Protein AF-A0A3R7M1L5-F1 (afdb_monomer_lite)

Sequence (301 aa):
MSTSWKVIDFCRYFGVEAAVDPAAVAPAAAHHFFHHLTRTHGIAAEAAAARLRTQNAVEAILREEGLDDDGALALDVLRGEPAAADTAALRVSVARLLHDRRRLACAVTPAGKEAGRLLQAPAEPRVPAATGPAALWNSLVAIEAALFSAAVELSRRSDEVDAREAAAVARVTAVELAEAELRQRASARQQEALATEAELAARRTALQVEAATLEERRAQLARAEAALDARAAETRRAEEAVAAARATLAAGQAALEEDRRQCAAVAHGLVDRERRLKAAEALLAQAKDDLTTYEHRLTLA

Secondary structure (DSSP, 8-state):
-PPPHHHHHHHHHTT----S-TTS--GGGHHHHHHHHHHHTT--HHHHHHHHHHHHHHHHHHHHTT-TT-HHHHHHHHTS--TT--HHHHHHHHHHHHHHHHHHHTTS----SSTTTTT-PPPP-------SHHHHHHHHHHHHHHHHHHHHHHHHHHHHHHHHHHHHHHHHHHHHHHHHHHHHHHHHHHHHHHHHHHHHHHHHHHHHHHHHHHHHHHHHHHHHHHHHHHHHHHHHHHHHHHHHHHHHHHHHHHHHHHHHHHHHHHHHHHHHHHHHHHHHHHHHHHHHHHHHHHHHHHHT-

Foldseek 3Di:
DDQQLLLVLLCVVLVHDDDPDSPPDDVVCVVVVLVCVCVVSVPDPVLSVLQVVVLVLLCVLCVVVVNNPPSVLSSVLSVPDHSNDDSVNSNVSSVVSVVVVVVVVVPPDPPDDPVVPPPPDPPPLPQPPDPDPVSNVVSVVVVVVVVVVVVVVVVVVVVVVVVVVVVVVVVVVVVVVVVVVVVVVVVVVVVVVVVVVVVVVVVVVVVVVVVVVVVVVVVVVVVVVVVVVVVVVVVVVVVVVVVVVVVVVVVVVVVVVVVVVVVVVVVVVVVVVVVVVVVVVVVVVVVVVVVVVVVVVVVVD

Structure (mmCIF, N/CA/C/O backbone):
data_AF-A0A3R7M1L5-F1
#
_entry.id   AF-A0A3R7M1L5-F1
#
loop_
_atom_site.group_PDB
_atom_site.id
_atom_site.type_symbol
_atom_site.label_atom_id
_atom_site.label_alt_id
_atom_site.label_comp_id
_atom_site.label_asym_id
_atom_site.label_entity_id
_atom_site.label_seq_id
_atom_site.pdbx_PDB_ins_code
_atom_site.Cartn_x
_atom_site.Cartn_y
_atom_site.Cartn_z
_atom_site.occupancy
_atom_site.B_iso_or_equiv
_atom_site.auth_seq_id
_atom_site.auth_comp_id
_atom_site.auth_asym_id
_atom_site.auth_atom_id
_atom_site.pdbx_PDB_model_num
ATOM 1 N N . MET A 1 1 ? 22.159 -14.797 -10.204 1.00 38.84 1 MET A N 1
ATOM 2 C CA . MET A 1 1 ? 21.615 -16.127 -10.546 1.00 38.84 1 MET A CA 1
ATOM 3 C C . MET A 1 1 ? 20.497 -15.905 -11.546 1.00 38.84 1 MET A C 1
ATOM 5 O O . MET A 1 1 ? 19.659 -15.052 -11.295 1.00 38.84 1 MET A O 1
ATOM 9 N N . SER A 1 2 ? 20.579 -16.540 -12.716 1.00 49.66 2 SER A N 1
ATOM 10 C CA . SER A 1 2 ? 19.662 -16.296 -13.836 1.00 49.66 2 SER A CA 1
ATOM 11 C C . SER A 1 2 ? 18.264 -16.811 -13.496 1.00 49.66 2 SER A C 1
ATOM 13 O O . SER A 1 2 ? 18.121 -17.953 -13.059 1.00 49.66 2 SER A O 1
ATOM 15 N N . THR A 1 3 ? 17.241 -15.978 -13.675 1.00 57.66 3 THR A N 1
ATOM 16 C CA . THR A 1 3 ? 15.839 -16.385 -13.562 1.00 57.66 3 THR A CA 1
ATOM 17 C C . THR A 1 3 ? 15.597 -17.544 -14.525 1.00 57.66 3 THR A C 1
ATOM 19 O O . THR A 1 3 ? 15.898 -17.430 -15.713 1.00 57.66 3 THR A O 1
ATOM 22 N N . SER A 1 4 ? 15.075 -18.672 -14.031 1.00 78.75 4 SER A N 1
ATOM 23 C CA . SER A 1 4 ? 14.791 -19.833 -14.884 1.00 78.75 4 SER A CA 1
ATOM 24 C C . SER A 1 4 ? 13.923 -19.405 -16.071 1.00 78.75 4 SER A C 1
ATOM 26 O O . SER A 1 4 ? 12.874 -18.786 -15.885 1.00 78.75 4 SER A O 1
ATOM 28 N N . TRP A 1 5 ? 14.337 -19.740 -17.295 1.00 82.00 5 TRP A N 1
ATOM 29 C CA . TRP A 1 5 ? 13.613 -19.369 -18.516 1.00 82.00 5 TRP A CA 1
ATOM 30 C C . TRP A 1 5 ? 12.161 -19.872 -18.510 1.00 82.00 5 TRP A C 1
ATOM 32 O O . TRP A 1 5 ? 11.288 -19.226 -19.082 1.00 82.00 5 TRP A O 1
ATOM 42 N N . LYS A 1 6 ? 11.871 -20.960 -17.783 1.00 81.94 6 LYS A N 1
ATOM 43 C CA . LYS A 1 6 ? 10.509 -21.473 -17.571 1.00 81.94 6 LYS A CA 1
ATOM 44 C C . LYS A 1 6 ? 9.614 -20.484 -16.835 1.00 81.94 6 LYS A C 1
ATOM 46 O O . LYS A 1 6 ? 8.441 -20.344 -17.167 1.00 81.94 6 LYS A O 1
ATOM 51 N N . VAL A 1 7 ? 10.170 -19.785 -15.847 1.00 79.81 7 VAL A N 1
ATOM 52 C CA . VAL A 1 7 ? 9.461 -18.744 -15.095 1.00 79.81 7 VAL A CA 1
ATOM 53 C C . VAL A 1 7 ? 9.201 -17.536 -15.992 1.00 79.81 7 VAL A C 1
ATOM 55 O O . VAL A 1 7 ? 8.095 -17.006 -16.001 1.00 79.81 7 VAL A O 1
ATOM 58 N N . ILE A 1 8 ? 10.190 -17.148 -16.803 1.00 81.38 8 ILE A N 1
ATOM 59 C CA . ILE A 1 8 ? 10.053 -16.049 -17.769 1.00 81.38 8 ILE A CA 1
ATOM 60 C C . ILE A 1 8 ? 8.956 -16.364 -18.796 1.00 81.38 8 ILE A C 1
ATOM 62 O O . ILE A 1 8 ? 8.102 -15.517 -19.057 1.00 81.38 8 ILE A O 1
ATOM 66 N N . ASP A 1 9 ? 8.961 -17.573 -19.360 1.00 84.44 9 ASP A N 1
ATOM 67 C CA . ASP A 1 9 ? 7.936 -18.023 -20.304 1.00 84.44 9 ASP A CA 1
ATOM 68 C C . ASP A 1 9 ? 6.548 -18.057 -19.661 1.00 84.44 9 ASP A C 1
ATOM 70 O O . ASP A 1 9 ? 5.596 -17.522 -20.220 1.00 84.44 9 ASP A O 1
ATOM 74 N N . PHE A 1 10 ? 6.435 -18.639 -18.466 1.00 83.38 10 PHE A N 1
ATOM 75 C CA . PHE A 1 10 ? 5.161 -18.783 -17.767 1.00 83.38 10 PHE A CA 1
ATOM 76 C C . PHE A 1 10 ? 4.525 -17.424 -17.465 1.00 83.38 10 PHE A C 1
ATOM 78 O O . PHE A 1 10 ? 3.347 -17.210 -17.751 1.00 83.38 10 PHE A O 1
ATOM 85 N N . CYS A 1 11 ? 5.318 -16.482 -16.950 1.00 82.31 11 CYS A N 1
ATOM 86 C CA . CYS A 1 11 ? 4.860 -15.124 -16.687 1.00 82.31 11 CYS A CA 1
ATOM 87 C C . CYS A 1 11 ? 4.428 -14.416 -17.982 1.00 82.31 11 CYS A C 1
ATOM 89 O O . CYS A 1 11 ? 3.339 -13.852 -18.035 1.00 82.31 11 CYS A O 1
ATOM 91 N N . ARG A 1 12 ? 5.213 -14.518 -19.065 1.00 84.19 12 ARG A N 1
ATOM 92 C CA . ARG A 1 12 ? 4.847 -13.934 -20.369 1.00 84.19 12 ARG A CA 1
ATOM 93 C C . ARG A 1 12 ? 3.576 -14.543 -20.957 1.00 84.19 12 ARG A C 1
ATOM 95 O O . ARG A 1 12 ? 2.745 -13.802 -21.470 1.00 84.19 12 ARG A O 1
ATOM 102 N N . TYR A 1 13 ? 3.422 -15.864 -20.883 1.00 83.56 13 TYR A N 1
ATOM 103 C CA . TYR A 1 13 ? 2.295 -16.580 -21.479 1.00 83.56 13 TYR A CA 1
ATOM 104 C C . TYR A 1 13 ? 0.957 -16.199 -20.833 1.00 83.56 13 TYR A C 1
ATOM 106 O O . TYR A 1 13 ? -0.039 -16.032 -21.530 1.00 83.56 13 TYR A O 1
ATOM 114 N N . PHE A 1 14 ? 0.944 -16.014 -19.511 1.00 82.69 14 PHE A N 1
ATOM 115 C CA . PHE A 1 14 ? -0.256 -15.625 -18.765 1.00 82.69 14 PHE A CA 1
ATOM 116 C C . PHE A 1 14 ? -0.385 -14.110 -18.536 1.00 82.69 14 PHE A C 1
ATOM 118 O O . PHE A 1 14 ? -1.293 -13.684 -17.828 1.00 82.69 14 PHE A O 1
ATOM 125 N N . GLY A 1 15 ? 0.499 -13.292 -19.121 1.00 80.06 15 GLY A N 1
ATOM 126 C CA . GLY A 1 15 ? 0.468 -11.833 -18.962 1.00 80.06 15 GLY A CA 1
ATOM 127 C C . GLY A 1 15 ? 0.748 -11.358 -17.532 1.00 80.06 15 GLY A C 1
ATOM 128 O O . GLY A 1 15 ? 0.267 -10.304 -17.126 1.00 80.06 15 GLY A O 1
ATOM 129 N N . VAL A 1 16 ? 1.498 -12.141 -16.758 1.00 79.62 16 VAL A N 1
ATOM 130 C CA . VAL A 1 16 ? 1.904 -11.814 -15.391 1.00 79.62 16 VAL A CA 1
ATOM 131 C C . VAL A 1 16 ? 3.236 -11.068 -15.432 1.00 79.62 16 VAL A C 1
ATOM 133 O O . VAL A 1 16 ? 4.200 -11.537 -16.040 1.00 79.62 16 VAL A O 1
ATOM 136 N N . GLU A 1 17 ? 3.325 -9.921 -14.763 1.00 68.31 17 GLU A N 1
ATOM 137 C CA . GLU A 1 17 ? 4.610 -9.247 -14.572 1.00 68.31 17 GLU A CA 1
ATOM 138 C C . GLU A 1 17 ? 5.485 -10.070 -13.619 1.00 68.31 17 GLU A C 1
ATOM 140 O O . GLU A 1 17 ? 5.146 -10.288 -12.455 1.00 68.31 17 GLU A O 1
ATOM 145 N N . ALA A 1 18 ? 6.617 -10.567 -14.120 1.00 57.91 18 ALA A N 1
ATOM 146 C CA . ALA A 1 18 ? 7.581 -11.273 -13.289 1.00 57.91 18 ALA A CA 1
ATOM 147 C C . ALA A 1 18 ? 8.187 -10.287 -12.276 1.00 57.91 18 ALA A C 1
ATOM 149 O O . ALA A 1 18 ? 8.875 -9.346 -12.669 1.00 57.91 18 ALA A O 1
ATOM 150 N N . ALA A 1 19 ? 7.947 -10.503 -10.979 1.00 54.22 19 ALA A N 1
ATOM 151 C CA . ALA A 1 19 ? 8.594 -9.725 -9.929 1.00 54.22 19 ALA A CA 1
ATOM 152 C C . ALA A 1 19 ? 10.125 -9.847 -10.057 1.00 54.22 19 ALA A C 1
ATOM 154 O O . ALA A 1 19 ? 10.670 -10.947 -10.138 1.00 54.22 19 ALA A O 1
ATOM 155 N N . VAL A 1 20 ? 10.794 -8.694 -10.088 1.00 46.94 20 VAL A N 1
ATOM 156 C CA . VAL A 1 20 ? 12.203 -8.472 -10.468 1.00 46.94 20 VAL A CA 1
ATOM 157 C C . VAL A 1 20 ? 13.211 -8.982 -9.423 1.00 46.94 20 VAL A C 1
ATOM 159 O O . VAL A 1 20 ? 14.375 -8.609 -9.475 1.00 46.94 20 VAL A O 1
ATOM 162 N N . ASP A 1 21 ? 12.824 -9.861 -8.494 1.00 47.47 21 ASP A N 1
ATOM 163 C CA . ASP A 1 21 ? 13.762 -10.390 -7.495 1.00 47.47 21 ASP A CA 1
ATOM 164 C C . ASP A 1 21 ? 14.177 -11.851 -7.778 1.00 47.47 21 ASP A C 1
ATOM 166 O O . ASP A 1 21 ? 13.571 -12.801 -7.270 1.00 47.47 21 ASP A O 1
ATOM 170 N N . PRO A 1 22 ? 15.214 -12.072 -8.612 1.00 46.69 22 PRO A N 1
ATOM 171 C CA . PRO A 1 22 ? 15.728 -13.398 -8.942 1.00 46.69 22 PRO A CA 1
ATOM 172 C C . PRO A 1 22 ? 16.504 -14.055 -7.788 1.00 46.69 22 PRO A C 1
ATOM 174 O O . PRO A 1 22 ? 16.952 -15.192 -7.941 1.00 46.69 22 PRO A O 1
ATOM 177 N N . ALA A 1 23 ? 16.696 -13.377 -6.648 1.00 45.00 23 ALA A N 1
ATOM 178 C CA . ALA A 1 23 ? 17.473 -13.902 -5.526 1.00 45.00 23 ALA A CA 1
ATOM 179 C C . ALA A 1 23 ? 16.689 -14.879 -4.627 1.00 45.00 23 ALA A C 1
ATOM 181 O O . ALA A 1 23 ? 17.301 -15.615 -3.853 1.00 45.00 23 ALA A O 1
ATOM 182 N N . ALA A 1 24 ? 15.357 -14.930 -4.732 1.00 47.75 24 ALA A N 1
ATOM 183 C CA . ALA A 1 24 ? 14.518 -15.659 -3.775 1.00 47.75 24 ALA A CA 1
ATOM 184 C C . ALA A 1 24 ? 14.139 -17.099 -4.180 1.00 47.75 24 ALA A C 1
ATOM 186 O O . ALA A 1 24 ? 13.602 -17.837 -3.354 1.00 47.75 24 ALA A O 1
ATOM 187 N N . VAL A 1 25 ? 14.396 -17.536 -5.419 1.00 52.47 25 VAL A N 1
ATOM 188 C CA . VAL A 1 25 ? 13.921 -18.849 -5.899 1.00 52.47 25 VAL A CA 1
ATOM 189 C C . VAL A 1 25 ? 15.095 -19.774 -6.196 1.00 52.47 25 VAL A C 1
ATOM 191 O O . VAL A 1 25 ? 15.604 -19.843 -7.313 1.00 52.47 25 VAL A O 1
ATOM 194 N N . ALA A 1 26 ? 15.514 -20.528 -5.178 1.00 49.72 26 ALA A N 1
ATOM 195 C CA . ALA A 1 26 ? 16.370 -21.691 -5.378 1.00 49.72 26 ALA A CA 1
ATOM 196 C C . ALA A 1 26 ? 15.682 -22.694 -6.337 1.00 49.72 26 ALA A C 1
ATOM 198 O O . ALA A 1 26 ? 14.455 -22.819 -6.292 1.00 49.72 26 ALA A O 1
ATOM 199 N N . PRO A 1 27 ? 16.421 -23.466 -7.159 1.00 51.31 27 PRO A N 1
ATOM 200 C CA . PRO A 1 27 ? 15.840 -24.433 -8.103 1.00 51.31 27 PRO A CA 1
ATOM 201 C C . PRO A 1 27 ? 14.856 -25.424 -7.455 1.00 51.31 27 PRO A C 1
ATOM 203 O O . PRO A 1 27 ? 13.855 -25.798 -8.061 1.00 51.31 27 PRO A O 1
ATOM 206 N N . ALA A 1 28 ? 15.091 -25.780 -6.186 1.00 50.34 28 ALA A N 1
ATOM 207 C CA . ALA A 1 28 ? 14.223 -26.649 -5.390 1.00 50.34 28 ALA A CA 1
ATOM 208 C C . ALA A 1 28 ? 12.859 -26.018 -5.020 1.00 50.34 28 ALA A C 1
ATOM 210 O O . ALA A 1 28 ? 11.921 -26.739 -4.693 1.00 50.34 28 ALA A O 1
ATOM 211 N N . ALA A 1 29 ? 12.718 -24.690 -5.100 1.00 55.84 29 ALA A N 1
ATOM 212 C CA . ALA A 1 29 ? 11.504 -23.944 -4.755 1.00 55.84 29 ALA A CA 1
ATOM 213 C C . ALA A 1 29 ? 10.657 -23.532 -5.977 1.00 55.84 29 ALA A C 1
ATOM 215 O O . ALA A 1 29 ? 9.584 -22.948 -5.814 1.00 55.84 29 ALA A O 1
ATOM 216 N N . ALA A 1 30 ? 11.088 -23.860 -7.202 1.00 58.12 30 ALA A N 1
ATOM 217 C CA . ALA A 1 30 ? 10.389 -23.466 -8.428 1.00 58.12 30 ALA A CA 1
ATOM 218 C C . ALA A 1 30 ? 8.932 -23.975 -8.479 1.00 58.12 30 ALA A C 1
ATOM 220 O O . ALA A 1 30 ? 8.042 -23.254 -8.920 1.00 58.12 30 ALA A O 1
ATOM 221 N N . HIS A 1 31 ? 8.654 -25.175 -7.955 1.00 63.09 31 HIS A N 1
ATOM 222 C CA . HIS A 1 31 ? 7.293 -25.729 -7.884 1.00 63.09 31 HIS A CA 1
ATOM 223 C C . HIS A 1 31 ? 6.356 -24.915 -6.974 1.00 63.09 31 HIS A C 1
ATOM 225 O O . HIS A 1 31 ? 5.199 -24.680 -7.327 1.00 63.09 31 HIS A O 1
ATOM 231 N N . HIS A 1 32 ? 6.857 -24.433 -5.831 1.00 65.69 32 HIS A N 1
ATOM 232 C CA . HIS A 1 32 ? 6.094 -23.550 -4.944 1.00 65.69 32 HIS A CA 1
ATOM 233 C C . HIS A 1 32 ? 5.824 -22.193 -5.597 1.00 65.69 32 HIS A C 1
ATOM 235 O O . HIS A 1 32 ? 4.750 -21.622 -5.406 1.00 65.69 32 HIS A O 1
ATOM 241 N N . PHE A 1 33 ? 6.760 -21.715 -6.419 1.00 72.69 33 PHE A N 1
ATOM 242 C CA . PHE A 1 33 ? 6.616 -20.470 -7.163 1.00 72.69 33 PHE A CA 1
ATOM 243 C C . PHE A 1 33 ? 5.494 -20.543 -8.208 1.00 72.69 33 PHE A C 1
ATOM 245 O O . PHE A 1 33 ? 4.638 -19.662 -8.240 1.00 72.69 33 PHE A O 1
ATOM 252 N N . PHE A 1 34 ? 5.421 -21.620 -8.999 1.00 71.88 34 PHE A N 1
ATOM 253 C CA . PHE A 1 34 ? 4.326 -21.802 -9.960 1.00 71.88 34 PHE A CA 1
ATOM 254 C C . PHE A 1 34 ? 2.964 -21.909 -9.269 1.00 71.88 34 PHE A C 1
ATOM 256 O O . PHE A 1 34 ? 2.024 -21.246 -9.694 1.00 71.88 34 PHE A O 1
ATOM 263 N N . HIS A 1 35 ? 2.867 -22.662 -8.167 1.00 75.69 35 HIS A N 1
ATOM 264 C CA . HIS A 1 35 ? 1.618 -22.787 -7.408 1.00 75.69 35 HIS A CA 1
ATOM 265 C C . HIS A 1 35 ? 1.167 -21.447 -6.796 1.00 75.69 35 HIS A C 1
ATOM 267 O O . HIS A 1 35 ? -0.026 -21.125 -6.761 1.00 75.69 35 HIS A O 1
ATOM 273 N N . HIS A 1 36 ? 2.121 -20.644 -6.318 1.00 75.69 36 HIS A N 1
ATOM 274 C CA . HIS A 1 36 ? 1.857 -19.291 -5.842 1.00 75.69 36 HIS A CA 1
ATOM 275 C C . HIS A 1 36 ? 1.358 -18.393 -6.983 1.00 75.69 36 HIS A C 1
ATOM 277 O O . HIS A 1 36 ? 0.300 -17.788 -6.850 1.00 75.69 36 HIS A O 1
ATOM 283 N N . LEU A 1 37 ? 2.044 -18.368 -8.131 1.00 74.12 37 LEU A N 1
ATOM 284 C CA . LEU A 1 37 ? 1.634 -17.576 -9.297 1.00 74.12 37 LEU A CA 1
ATOM 285 C C . LEU A 1 37 ? 0.238 -17.952 -9.803 1.00 74.12 37 LEU A C 1
ATOM 287 O O . LEU A 1 37 ? -0.571 -17.067 -10.078 1.00 74.12 37 LEU A O 1
ATOM 291 N N . THR A 1 38 ? -0.078 -19.247 -9.873 1.00 80.25 38 THR A N 1
ATOM 292 C CA . THR A 1 38 ? -1.405 -19.698 -10.307 1.00 80.25 38 THR A CA 1
ATOM 293 C C . THR A 1 38 ? -2.512 -19.219 -9.382 1.00 80.25 38 THR A C 1
ATOM 295 O O . THR A 1 38 ? -3.561 -18.783 -9.850 1.00 80.25 38 THR A O 1
ATOM 298 N N . ARG A 1 39 ? -2.271 -19.255 -8.066 1.00 79.44 39 ARG A N 1
ATOM 299 C CA . ARG A 1 39 ? -3.261 -18.863 -7.059 1.00 79.44 39 ARG A CA 1
ATOM 300 C C . ARG A 1 39 ? -3.433 -17.348 -6.992 1.00 79.44 39 ARG A C 1
ATOM 302 O O . ARG A 1 39 ? -4.558 -16.874 -6.888 1.00 79.44 39 ARG A O 1
ATOM 309 N N . THR A 1 40 ? -2.334 -16.606 -7.069 1.00 79.56 40 THR A N 1
ATOM 310 C CA . THR A 1 40 ? -2.318 -15.143 -6.950 1.00 79.56 40 THR A CA 1
ATOM 311 C C . THR A 1 40 ? -2.920 -14.454 -8.173 1.00 79.56 40 THR A C 1
ATOM 313 O O . THR A 1 40 ? -3.587 -13.436 -8.023 1.00 79.56 40 THR A O 1
ATOM 316 N N . HIS A 1 41 ? -2.751 -15.024 -9.370 1.00 79.06 41 HIS A N 1
ATOM 317 C CA . HIS A 1 41 ? -3.259 -14.440 -10.619 1.00 79.06 41 HIS A CA 1
ATOM 318 C C . HIS A 1 41 ? -4.523 -15.123 -11.162 1.00 79.06 41 HIS A C 1
ATOM 320 O O . HIS A 1 41 ? -4.935 -14.838 -12.283 1.00 79.06 41 HIS A O 1
ATOM 326 N N . GLY A 1 42 ? -5.149 -16.020 -10.389 1.00 81.31 42 GLY A N 1
ATOM 327 C CA . GLY A 1 42 ? -6.398 -16.681 -10.785 1.00 81.31 42 GLY A CA 1
ATOM 328 C C . GLY A 1 42 ? -6.277 -17.542 -12.049 1.00 81.31 42 GLY A C 1
ATOM 329 O O . GLY A 1 42 ? -7.254 -17.714 -12.775 1.00 81.31 42 GLY A O 1
ATOM 330 N N . ILE A 1 43 ? -5.085 -18.070 -12.334 1.00 85.50 43 ILE A N 1
ATOM 331 C CA . ILE A 1 43 ? -4.836 -18.904 -13.514 1.00 85.50 43 ILE A CA 1
ATOM 332 C C . ILE A 1 43 ? -5.422 -20.293 -13.251 1.00 85.50 43 ILE A C 1
ATOM 334 O O . ILE A 1 43 ? -5.121 -20.921 -12.233 1.00 85.50 43 ILE A O 1
ATOM 338 N N . ALA A 1 44 ? -6.228 -20.802 -14.184 1.00 84.75 44 ALA A N 1
ATOM 339 C CA . ALA A 1 44 ? -6.785 -22.147 -14.086 1.00 84.75 44 ALA A CA 1
ATOM 340 C C . ALA A 1 44 ? -5.666 -23.198 -13.968 1.00 84.75 44 ALA A C 1
ATOM 342 O O . ALA A 1 44 ? -4.746 -23.238 -14.791 1.00 84.75 44 ALA A O 1
ATOM 343 N N . ALA A 1 45 ? -5.761 -24.075 -12.964 1.00 79.88 45 ALA A N 1
ATOM 344 C CA . ALA A 1 45 ? -4.732 -25.075 -12.669 1.00 79.88 45 ALA A CA 1
ATOM 345 C C . ALA A 1 45 ? -4.432 -25.988 -13.872 1.00 79.88 45 ALA A C 1
ATOM 347 O O . ALA A 1 45 ? -3.276 -26.327 -14.125 1.00 79.88 45 ALA A O 1
ATOM 348 N N . GLU A 1 46 ? -5.454 -26.329 -14.660 1.00 79.25 46 GLU A N 1
ATOM 349 C CA . GLU A 1 46 ? -5.305 -27.135 -15.875 1.00 79.25 46 GLU A CA 1
ATOM 350 C C . GLU A 1 46 ? -4.509 -26.417 -16.971 1.00 79.25 46 GLU A C 1
ATOM 352 O O . GLU A 1 46 ? -3.655 -27.034 -17.609 1.00 79.25 46 GLU A O 1
ATOM 357 N N . ALA A 1 47 ? -4.728 -25.110 -17.152 1.00 81.81 47 ALA A N 1
ATOM 358 C CA . ALA A 1 47 ? -4.012 -24.299 -18.134 1.00 81.81 47 ALA A CA 1
ATOM 359 C C . ALA A 1 47 ? -2.536 -24.125 -17.746 1.00 81.81 47 ALA A C 1
ATOM 361 O O . ALA A 1 47 ? -1.643 -24.264 -18.584 1.00 81.81 47 ALA A O 1
ATOM 362 N N . ALA A 1 48 ? -2.267 -23.892 -16.460 1.00 83.00 48 ALA A N 1
ATOM 363 C CA . ALA A 1 48 ? -0.908 -23.819 -15.934 1.00 83.00 48 ALA A CA 1
ATOM 364 C C . ALA A 1 48 ? -0.164 -25.157 -16.069 1.00 83.00 48 ALA A C 1
ATOM 366 O O . ALA A 1 48 ? 0.982 -25.189 -16.520 1.00 83.00 48 ALA A O 1
ATOM 367 N N . ALA A 1 49 ? -0.831 -26.269 -15.743 1.00 81.94 49 ALA A N 1
ATOM 368 C CA . ALA A 1 49 ? -0.274 -27.607 -15.901 1.00 81.94 49 ALA A CA 1
ATOM 369 C C . ALA A 1 49 ? -0.020 -27.956 -17.377 1.00 81.94 49 ALA A C 1
ATOM 371 O O . ALA A 1 49 ? 0.997 -28.573 -17.689 1.00 81.94 49 ALA A O 1
ATOM 372 N N . ALA A 1 50 ? -0.907 -27.545 -18.290 1.00 81.88 50 ALA A N 1
ATOM 373 C CA . ALA A 1 50 ? -0.705 -27.708 -19.728 1.00 81.88 50 ALA A CA 1
ATOM 374 C C . ALA A 1 50 ? 0.543 -26.962 -20.208 1.00 81.88 50 ALA A C 1
ATOM 376 O O . ALA A 1 50 ? 1.412 -27.577 -20.823 1.00 81.88 50 ALA A O 1
ATOM 377 N N . ARG A 1 51 ? 0.707 -25.689 -19.823 1.00 87.69 51 ARG A N 1
ATOM 378 C CA . ARG A 1 51 ? 1.885 -24.905 -20.216 1.00 87.69 51 ARG A CA 1
ATOM 379 C C . ARG A 1 51 ? 3.189 -25.485 -19.666 1.00 87.69 51 ARG A C 1
ATOM 381 O O . ARG A 1 51 ? 4.169 -25.573 -20.401 1.00 87.69 51 ARG A O 1
ATOM 388 N N . LEU A 1 52 ? 3.201 -25.933 -18.409 1.00 84.75 52 LEU A N 1
ATOM 389 C CA . LEU A 1 52 ? 4.370 -26.585 -17.804 1.00 84.75 52 LEU A CA 1
ATOM 390 C C . LEU A 1 52 ? 4.754 -27.885 -18.527 1.00 84.75 52 LEU A C 1
ATOM 392 O O . LEU A 1 52 ? 5.942 -28.160 -18.702 1.00 84.75 52 LEU A O 1
ATOM 396 N N . ARG A 1 53 ? 3.775 -28.675 -18.994 1.00 83.88 53 ARG A N 1
ATOM 397 C CA . ARG A 1 53 ? 4.045 -29.862 -19.824 1.00 83.88 53 ARG A CA 1
ATOM 398 C C . ARG A 1 53 ? 4.723 -29.482 -21.139 1.00 83.88 53 ARG A C 1
ATOM 400 O O . ARG A 1 53 ? 5.727 -30.099 -21.482 1.00 83.88 53 ARG A O 1
ATOM 407 N N . THR A 1 54 ? 4.241 -28.443 -21.821 1.00 85.56 54 THR A N 1
ATOM 408 C CA . THR A 1 54 ? 4.865 -27.918 -23.048 1.00 85.56 54 THR A CA 1
ATOM 409 C C . THR A 1 54 ? 6.302 -27.455 -22.795 1.00 85.56 54 THR A C 1
ATOM 411 O O . THR A 1 54 ? 7.200 -27.803 -23.556 1.00 85.56 54 THR A O 1
ATOM 414 N N . GLN A 1 55 ? 6.553 -26.734 -21.696 1.00 87.00 55 GLN A N 1
ATOM 415 C CA . GLN A 1 55 ? 7.903 -26.294 -21.314 1.00 87.00 55 GLN A CA 1
ATOM 416 C C . GLN A 1 55 ? 8.852 -27.478 -21.080 1.00 87.00 55 GLN A C 1
ATOM 418 O O . GLN A 1 55 ? 9.979 -27.471 -21.569 1.00 87.00 55 GLN A O 1
ATOM 423 N N . ASN A 1 56 ? 8.400 -28.511 -20.366 1.00 85.81 56 ASN A N 1
ATOM 424 C CA . ASN A 1 56 ? 9.205 -29.708 -20.114 1.00 85.81 56 ASN A CA 1
ATOM 425 C C . ASN A 1 56 ? 9.462 -30.517 -21.396 1.00 85.81 56 ASN A C 1
ATOM 427 O O . ASN A 1 56 ? 10.539 -31.086 -21.547 1.00 85.81 56 ASN A O 1
ATOM 431 N N . ALA A 1 57 ? 8.502 -30.554 -22.325 1.00 85.62 57 ALA A N 1
ATOM 432 C CA . ALA A 1 57 ? 8.674 -31.202 -23.622 1.00 85.62 57 ALA A CA 1
ATOM 433 C C . ALA A 1 57 ? 9.715 -30.473 -24.487 1.00 85.62 57 ALA A C 1
ATOM 435 O O . ALA A 1 57 ? 10.585 -31.122 -25.061 1.00 85.62 57 ALA A O 1
ATOM 436 N N . VAL A 1 58 ? 9.677 -29.136 -24.535 1.00 85.25 58 VAL A N 1
ATOM 437 C CA . VAL A 1 58 ? 10.696 -28.335 -25.238 1.00 85.25 58 VAL A CA 1
ATOM 438 C C . VAL A 1 58 ? 12.076 -28.550 -24.622 1.00 85.25 58 VAL A C 1
ATOM 440 O O . VAL A 1 58 ? 13.024 -28.801 -25.354 1.00 85.25 58 VAL A O 1
ATOM 443 N N . GLU A 1 59 ? 12.196 -28.533 -23.294 1.00 86.50 59 GLU A N 1
ATOM 444 C CA . GLU A 1 59 ? 13.470 -28.811 -22.620 1.00 86.50 59 GLU A CA 1
ATOM 445 C C . GLU A 1 59 ? 14.015 -30.207 -22.953 1.00 86.50 59 GLU A C 1
ATOM 447 O O . GLU A 1 59 ? 15.205 -30.357 -23.213 1.00 86.50 59 GLU A O 1
ATOM 452 N N . ALA A 1 60 ? 13.152 -31.227 -22.975 1.00 84.69 60 ALA A N 1
ATOM 453 C CA . ALA A 1 60 ? 13.551 -32.583 -23.340 1.00 84.69 60 ALA A CA 1
ATOM 454 C C . ALA A 1 60 ? 14.048 -32.663 -24.792 1.00 84.69 60 ALA A C 1
ATOM 456 O O . ALA A 1 60 ? 15.083 -33.272 -25.040 1.00 84.69 60 ALA A O 1
ATOM 457 N N . ILE A 1 61 ? 13.363 -32.003 -25.733 1.00 85.19 61 ILE A N 1
ATOM 458 C CA . ILE A 1 61 ? 13.774 -31.957 -27.146 1.00 85.19 61 ILE A CA 1
ATOM 459 C C . ILE A 1 61 ? 15.116 -31.229 -27.298 1.00 85.19 61 ILE A C 1
ATOM 461 O O . ILE A 1 61 ? 15.989 -31.698 -28.018 1.00 85.19 61 ILE A O 1
ATOM 465 N N . LEU A 1 62 ? 15.312 -30.106 -26.604 1.00 82.88 62 LEU A N 1
ATOM 466 C CA . LEU A 1 62 ? 16.584 -29.379 -26.644 1.00 82.88 62 LEU A CA 1
ATOM 467 C C . LEU A 1 62 ? 17.729 -30.191 -26.047 1.00 82.88 62 LEU A C 1
ATOM 469 O O . LEU A 1 62 ? 18.836 -30.148 -26.579 1.00 82.88 62 LEU A O 1
ATOM 473 N N . ARG A 1 63 ? 17.447 -30.982 -25.009 1.00 84.94 63 ARG A N 1
ATOM 474 C CA . ARG A 1 63 ? 18.419 -31.906 -24.430 1.00 84.94 63 ARG A CA 1
ATOM 475 C C . ARG A 1 63 ? 18.800 -33.039 -25.382 1.00 84.94 63 ARG A C 1
ATOM 477 O O . ARG A 1 63 ? 19.970 -33.387 -25.496 1.00 84.94 63 ARG A O 1
ATOM 484 N N . GLU A 1 64 ? 17.829 -33.588 -26.112 1.00 86.12 64 GLU A N 1
ATOM 485 C CA . GLU A 1 64 ? 18.087 -34.578 -27.170 1.00 86.12 64 GLU A CA 1
ATOM 486 C C . GLU A 1 64 ? 18.980 -34.008 -28.293 1.00 86.12 64 GLU A C 1
ATOM 488 O O . GLU A 1 64 ? 19.805 -34.732 -28.846 1.00 86.12 64 GLU A O 1
ATOM 493 N N . GLU A 1 65 ? 18.869 -32.708 -28.586 1.00 81.62 65 GLU A N 1
ATOM 494 C CA . GLU A 1 65 ? 19.681 -31.993 -29.586 1.00 81.62 65 GLU A CA 1
ATOM 495 C C . GLU A 1 65 ? 21.024 -31.454 -29.035 1.00 81.62 65 GLU A C 1
ATOM 497 O O . GLU A 1 65 ? 21.784 -30.821 -29.773 1.00 81.62 65 GLU A O 1
ATOM 502 N N . GLY A 1 66 ? 21.341 -31.700 -27.756 1.00 82.12 66 GLY A N 1
ATOM 503 C CA . GLY A 1 66 ? 22.590 -31.279 -27.104 1.00 82.12 66 GLY A CA 1
ATOM 504 C C . GLY A 1 66 ? 22.658 -29.792 -26.728 1.00 82.12 66 GLY A C 1
ATOM 505 O O . GLY A 1 66 ? 23.747 -29.219 -26.672 1.00 82.12 66 GLY A O 1
ATOM 506 N N . LEU A 1 67 ? 21.507 -29.151 -26.505 1.00 80.81 67 LEU A N 1
ATOM 507 C CA . LEU A 1 67 ? 21.348 -27.724 -26.193 1.00 80.81 67 LEU A CA 1
ATOM 508 C C . LEU A 1 67 ? 20.809 -27.508 -24.767 1.00 80.81 67 LEU A C 1
ATOM 510 O O . LEU A 1 67 ? 19.888 -26.718 -24.551 1.00 80.81 67 LEU A O 1
ATOM 514 N N . ASP A 1 68 ? 21.383 -28.219 -23.796 1.00 65.00 68 ASP A N 1
ATOM 515 C CA . ASP A 1 68 ? 20.849 -28.410 -22.436 1.00 65.00 68 ASP A CA 1
ATOM 516 C C . ASP A 1 68 ? 20.613 -27.120 -21.625 1.00 65.00 68 ASP A C 1
ATOM 518 O O . ASP A 1 68 ? 19.818 -27.138 -20.686 1.00 65.00 68 ASP A O 1
ATOM 522 N N . ASP A 1 69 ? 21.218 -25.993 -22.018 1.00 65.12 69 ASP A N 1
ATOM 523 C CA . ASP A 1 69 ? 21.173 -24.721 -21.281 1.00 65.12 69 ASP A CA 1
ATOM 524 C C . ASP A 1 69 ? 20.717 -23.509 -22.117 1.00 65.12 69 ASP A C 1
ATOM 526 O O . ASP A 1 69 ? 20.771 -22.365 -21.651 1.00 65.12 69 ASP A O 1
ATOM 530 N N . ASP A 1 70 ? 20.230 -23.714 -23.345 1.00 76.50 70 ASP A N 1
ATOM 531 C CA . ASP A 1 70 ? 19.908 -22.602 -24.248 1.00 76.50 70 ASP A CA 1
ATOM 532 C C . ASP A 1 70 ? 18.488 -22.044 -24.008 1.00 76.50 70 ASP A C 1
ATOM 534 O O . ASP A 1 70 ? 17.571 -22.136 -24.829 1.00 76.50 70 ASP A O 1
ATOM 538 N N . GLY A 1 71 ? 18.287 -21.451 -22.825 1.00 76.94 71 GLY A N 1
ATOM 539 C CA . GLY A 1 71 ? 16.997 -20.907 -22.384 1.00 76.94 71 GLY A CA 1
ATOM 540 C C . GLY A 1 71 ? 16.440 -19.795 -23.283 1.00 76.94 71 GLY A C 1
ATOM 541 O O . GLY A 1 71 ? 15.228 -19.585 -23.324 1.00 76.94 71 GLY A O 1
ATOM 542 N N . ALA A 1 72 ? 17.298 -19.105 -24.042 1.00 79.56 72 ALA A N 1
ATOM 543 C CA . ALA A 1 72 ? 16.872 -18.146 -25.060 1.00 79.56 72 ALA A CA 1
ATOM 544 C C . ALA A 1 72 ? 16.189 -18.853 -26.240 1.00 79.56 72 ALA A C 1
ATOM 546 O O . ALA A 1 72 ? 15.138 -18.415 -26.704 1.00 79.56 72 ALA A O 1
ATOM 547 N N . LEU A 1 73 ? 16.748 -19.983 -26.674 1.00 80.50 73 LEU A N 1
ATOM 548 C CA . LEU A 1 73 ? 16.193 -20.790 -27.751 1.00 80.50 73 LEU A CA 1
ATOM 549 C C . LEU A 1 73 ? 14.872 -21.452 -27.334 1.00 80.50 73 LEU A C 1
ATOM 551 O O . LEU A 1 73 ? 13.916 -21.461 -28.108 1.00 80.50 73 LEU A O 1
ATOM 555 N N . ALA A 1 74 ? 14.781 -21.911 -26.083 1.00 81.44 74 ALA A N 1
ATOM 556 C CA . ALA A 1 74 ? 13.532 -22.410 -25.508 1.00 81.44 74 ALA A CA 1
ATOM 557 C C . ALA A 1 74 ? 12.420 -21.342 -25.512 1.00 81.44 74 ALA A C 1
ATOM 559 O O . ALA A 1 74 ? 11.283 -21.630 -25.887 1.00 81.44 74 ALA A O 1
ATOM 560 N N . LEU A 1 75 ? 12.749 -20.096 -25.146 1.00 83.31 75 LEU A N 1
ATOM 561 C CA . LEU A 1 75 ? 11.805 -18.974 -25.157 1.00 83.31 75 LEU A CA 1
ATOM 562 C C . LEU A 1 75 ? 11.329 -18.606 -26.568 1.00 83.31 75 LEU A C 1
ATOM 564 O O . LEU A 1 75 ? 10.157 -18.271 -26.736 1.00 83.31 75 LEU A O 1
ATOM 568 N N . ASP A 1 76 ? 12.206 -18.671 -27.571 1.00 82.88 76 ASP A N 1
ATOM 569 C CA . ASP A 1 76 ? 11.842 -18.374 -28.960 1.00 82.88 76 ASP A CA 1
ATOM 570 C C . ASP A 1 76 ? 10.880 -19.423 -29.536 1.00 82.88 76 ASP A C 1
ATOM 572 O O . ASP A 1 76 ? 9.896 -19.064 -30.183 1.00 82.88 76 ASP A O 1
ATOM 576 N N . VAL A 1 77 ? 11.109 -20.708 -29.241 1.00 82.94 77 VAL A N 1
ATOM 577 C CA . VAL A 1 77 ? 10.213 -21.810 -29.641 1.00 82.94 77 VAL A CA 1
ATOM 578 C C . VAL A 1 77 ? 8.840 -21.654 -28.985 1.00 82.94 77 VAL A C 1
ATOM 580 O O . VAL A 1 77 ? 7.805 -21.770 -29.637 1.00 82.94 77 VAL A O 1
ATOM 583 N N . LEU A 1 78 ? 8.813 -21.329 -27.695 1.00 82.62 78 LEU A N 1
ATOM 584 C CA . LEU A 1 78 ? 7.581 -21.234 -26.913 1.00 82.62 78 LEU A CA 1
ATOM 585 C C . LEU A 1 78 ? 6.734 -19.987 -27.208 1.00 82.62 78 LEU A C 1
ATOM 587 O O . LEU A 1 78 ? 5.566 -19.939 -26.808 1.00 82.62 78 LEU A O 1
ATOM 591 N N . ARG A 1 79 ? 7.283 -18.998 -27.926 1.00 80.25 79 ARG A N 1
ATOM 592 C CA . ARG A 1 79 ? 6.614 -17.732 -28.273 1.00 80.25 79 ARG A CA 1
ATOM 593 C C . ARG A 1 79 ? 5.478 -17.892 -29.287 1.00 80.25 79 ARG A C 1
ATOM 595 O O . ARG A 1 79 ? 4.601 -17.035 -29.341 1.00 80.25 79 ARG A O 1
ATOM 602 N N . GLY A 1 80 ? 5.508 -18.957 -30.089 1.00 69.69 80 GLY A N 1
ATOM 603 C CA . GLY A 1 80 ? 4.532 -19.221 -31.153 1.00 69.69 80 GLY A CA 1
ATOM 604 C C . GLY A 1 80 ? 3.616 -20.421 -30.911 1.00 69.69 80 GLY A C 1
ATOM 605 O O . GLY A 1 80 ? 2.705 -20.643 -31.703 1.00 69.69 80 GLY A O 1
ATOM 606 N N . GLU A 1 81 ? 3.838 -21.191 -29.842 1.00 75.69 81 GLU A N 1
ATOM 607 C CA . GLU A 1 81 ? 3.180 -22.486 -29.646 1.00 75.69 81 GLU A CA 1
ATOM 608 C C . GLU A 1 81 ? 2.002 -22.408 -28.656 1.00 75.69 81 GLU A C 1
ATOM 610 O O . GLU A 1 81 ? 2.148 -21.855 -27.553 1.00 75.69 81 GLU A O 1
ATOM 615 N N . PRO A 1 82 ? 0.831 -22.983 -28.997 1.00 69.88 82 PRO A N 1
ATOM 616 C CA . PRO A 1 82 ? -0.307 -23.057 -28.087 1.00 69.88 82 PRO A CA 1
ATOM 617 C C . PRO A 1 82 ? -0.001 -23.964 -26.882 1.00 69.88 82 PRO A C 1
ATOM 619 O O . PRO A 1 82 ? 0.778 -24.911 -26.969 1.00 69.88 82 PRO A O 1
ATOM 622 N N . ALA A 1 83 ? -0.664 -23.729 -25.740 1.00 61.91 83 ALA A N 1
ATOM 623 C CA . ALA A 1 83 ? -0.462 -24.515 -24.510 1.00 61.91 83 ALA A CA 1
ATOM 624 C C . ALA A 1 83 ? -0.780 -26.020 -24.640 1.00 61.91 83 ALA A C 1
ATOM 626 O O . ALA A 1 83 ? -0.425 -26.788 -23.754 1.00 61.91 83 ALA A O 1
ATOM 627 N N . ALA A 1 84 ? -1.436 -26.446 -25.723 1.00 59.09 84 ALA A N 1
ATOM 628 C CA . ALA A 1 84 ? -1.779 -27.839 -26.008 1.00 59.09 84 ALA A CA 1
ATOM 629 C C . ALA A 1 84 ? -1.039 -28.399 -27.241 1.00 59.09 84 ALA A C 1
ATOM 631 O O . ALA A 1 84 ? -1.560 -29.279 -27.921 1.00 59.09 84 ALA A O 1
ATOM 632 N N . ALA A 1 85 ? 0.143 -27.869 -27.568 1.00 67.56 85 ALA A N 1
ATOM 633 C CA . ALA A 1 85 ? 0.954 -28.392 -28.664 1.00 67.56 85 ALA A CA 1
ATOM 634 C C . ALA A 1 85 ? 1.411 -29.837 -28.380 1.00 67.56 85 ALA A C 1
ATOM 636 O O . ALA A 1 85 ? 1.953 -30.132 -27.313 1.00 67.56 85 ALA A O 1
ATOM 637 N N . ASP A 1 86 ? 1.191 -30.729 -29.348 1.00 80.31 86 ASP A N 1
ATOM 638 C CA . ASP A 1 86 ? 1.681 -32.108 -29.314 1.00 80.31 86 ASP A CA 1
ATOM 639 C C . ASP A 1 86 ? 3.217 -32.138 -29.427 1.00 80.31 86 ASP A C 1
ATOM 641 O O . ASP A 1 86 ? 3.831 -31.324 -30.120 1.00 80.31 86 ASP A O 1
ATOM 645 N N . THR A 1 87 ? 3.850 -33.112 -28.775 1.00 79.19 87 THR A N 1
ATOM 646 C CA . THR A 1 87 ? 5.311 -33.283 -28.741 1.00 79.19 87 THR A CA 1
ATOM 647 C C . THR A 1 87 ? 5.899 -33.401 -30.151 1.00 79.19 87 THR A C 1
ATOM 649 O O . THR A 1 87 ? 6.984 -32.886 -30.418 1.00 79.19 87 THR A O 1
ATOM 652 N N . ALA A 1 88 ? 5.175 -34.033 -31.081 1.00 79.38 88 ALA A N 1
ATOM 653 C CA . ALA A 1 88 ? 5.586 -34.138 -32.480 1.00 79.38 88 ALA A CA 1
ATOM 654 C C . ALA A 1 88 ? 5.608 -32.773 -33.195 1.00 79.38 88 ALA A C 1
ATOM 656 O O . ALA A 1 88 ? 6.538 -32.491 -33.951 1.00 79.38 88 ALA A O 1
ATOM 657 N N . ALA A 1 89 ? 4.629 -31.904 -32.920 1.00 81.50 89 ALA A N 1
ATOM 658 C CA . ALA A 1 89 ? 4.583 -30.551 -33.472 1.00 81.50 89 ALA A CA 1
ATOM 659 C C . ALA A 1 89 ? 5.726 -29.687 -32.917 1.00 81.50 89 ALA A C 1
ATOM 661 O O . ALA A 1 89 ? 6.425 -29.026 -33.684 1.00 81.50 89 ALA A O 1
ATOM 662 N N . LEU A 1 90 ? 5.998 -29.791 -31.611 1.00 83.06 90 LEU A N 1
ATOM 663 C CA . LEU A 1 90 ? 7.117 -29.095 -30.967 1.00 83.06 90 LEU A CA 1
ATOM 664 C C . LEU A 1 90 ? 8.469 -29.484 -31.581 1.00 83.06 90 LEU A C 1
ATOM 666 O O . LEU A 1 90 ? 9.299 -28.611 -31.827 1.00 83.06 90 LEU A O 1
ATOM 670 N N . ARG A 1 91 ? 8.685 -30.770 -31.899 1.00 83.88 91 ARG A N 1
ATOM 671 C CA . ARG A 1 91 ? 9.912 -31.232 -32.578 1.00 83.88 91 ARG A CA 1
ATOM 672 C C . ARG A 1 91 ? 10.099 -30.576 -33.946 1.00 83.88 91 ARG A C 1
ATOM 674 O O . ARG A 1 91 ? 11.206 -30.155 -34.273 1.00 83.88 91 ARG A O 1
ATOM 681 N N . VAL A 1 92 ? 9.028 -30.446 -34.731 1.00 84.62 92 VAL A N 1
ATOM 682 C CA . VAL A 1 92 ? 9.074 -29.774 -36.042 1.00 84.62 92 VAL A CA 1
ATOM 683 C C . VAL A 1 92 ? 9.419 -28.291 -35.888 1.00 84.62 92 VAL A C 1
ATOM 685 O O . VAL A 1 92 ? 10.247 -27.775 -36.642 1.00 84.62 92 VAL A O 1
ATOM 688 N N . SER A 1 93 ? 8.829 -27.613 -34.902 1.00 83.44 93 SER A N 1
ATOM 689 C CA . SER A 1 93 ? 9.097 -26.198 -34.627 1.00 83.44 93 SER A CA 1
ATOM 690 C C . SER A 1 93 ? 10.537 -25.959 -34.160 1.00 83.44 93 SER A C 1
ATOM 692 O O . SER A 1 93 ? 11.195 -25.050 -34.671 1.00 83.44 93 SER A O 1
ATOM 694 N N . VAL A 1 94 ? 11.074 -26.814 -33.281 1.00 84.25 94 VAL A N 1
ATOM 695 C CA . VAL A 1 94 ? 12.486 -26.762 -32.854 1.00 84.25 94 VAL A CA 1
ATOM 696 C C . VAL A 1 94 ? 13.426 -26.995 -34.040 1.00 84.25 94 VAL A C 1
ATOM 698 O O . VAL A 1 94 ? 14.340 -26.200 -34.263 1.00 84.25 94 VAL A O 1
ATOM 701 N N . ALA A 1 95 ? 13.181 -28.026 -34.855 1.00 83.12 95 ALA A N 1
ATOM 702 C CA . ALA A 1 95 ? 14.013 -28.334 -36.018 1.00 83.12 95 ALA A CA 1
ATOM 703 C C . ALA A 1 95 ? 14.036 -27.186 -37.043 1.00 83.12 95 ALA A C 1
ATOM 705 O O . ALA A 1 95 ? 15.097 -26.848 -37.575 1.00 83.12 95 ALA A O 1
ATOM 706 N N . ARG A 1 96 ? 12.884 -26.546 -37.292 1.00 85.06 96 ARG A N 1
ATOM 707 C CA . ARG A 1 96 ? 12.788 -25.370 -38.170 1.00 85.06 96 ARG A CA 1
ATOM 708 C C . ARG A 1 96 ? 13.587 -24.193 -37.617 1.00 85.06 96 ARG A C 1
ATOM 710 O O . ARG A 1 96 ? 14.363 -23.592 -38.353 1.00 85.06 96 ARG A O 1
ATOM 717 N N . LEU A 1 97 ? 13.456 -23.905 -36.325 1.00 83.56 97 LEU A N 1
ATOM 718 C CA . LEU A 1 97 ? 14.156 -22.794 -35.685 1.00 83.56 97 LEU A CA 1
ATOM 719 C C . LEU A 1 97 ? 15.680 -22.994 -35.678 1.00 83.56 97 LEU A C 1
ATOM 721 O O . LEU A 1 97 ? 16.435 -22.061 -35.957 1.00 83.56 97 LEU A O 1
ATOM 725 N N . LEU A 1 98 ? 16.147 -24.222 -35.437 1.00 82.75 98 LEU A N 1
ATOM 726 C CA . LEU A 1 98 ? 17.565 -24.574 -35.554 1.00 82.75 98 LEU A CA 1
ATOM 727 C C . LEU A 1 98 ? 18.064 -24.466 -36.999 1.00 82.75 98 LEU A C 1
ATOM 729 O O . LEU A 1 98 ? 19.170 -23.973 -37.228 1.00 82.75 98 LEU A O 1
ATOM 733 N N . HIS A 1 99 ? 17.257 -24.878 -37.978 1.00 82.19 99 HIS A N 1
ATOM 734 C CA . HIS A 1 99 ? 17.577 -24.722 -39.395 1.00 82.19 99 HIS A CA 1
ATOM 735 C C . HIS A 1 99 ? 17.705 -23.243 -39.795 1.00 82.19 99 HIS A C 1
ATOM 737 O O . HIS A 1 99 ? 18.700 -22.859 -40.414 1.00 82.19 99 HIS A O 1
ATOM 743 N N . ASP A 1 100 ? 16.761 -22.398 -39.380 1.00 81.44 100 ASP A N 1
ATOM 744 C CA . ASP A 1 100 ? 16.771 -20.961 -39.665 1.00 81.44 100 ASP A CA 1
ATOM 745 C C . ASP A 1 100 ? 17.959 -20.257 -38.998 1.00 81.44 100 ASP A C 1
ATOM 747 O O . ASP A 1 100 ? 18.638 -19.448 -39.635 1.00 81.44 100 ASP A O 1
ATOM 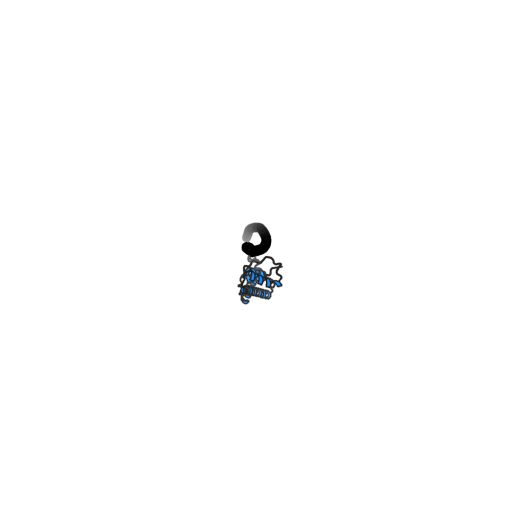751 N N . ARG A 1 101 ? 18.297 -20.618 -37.752 1.00 78.38 101 ARG A N 1
ATOM 752 C CA . ARG A 1 101 ? 19.495 -20.095 -37.073 1.00 78.38 101 ARG A CA 1
ATOM 753 C C . ARG A 1 101 ? 20.786 -20.542 -37.748 1.00 78.38 101 ARG A C 1
ATOM 755 O O . ARG A 1 101 ? 21.684 -19.719 -37.899 1.00 78.38 101 ARG A O 1
ATOM 762 N N . ARG A 1 102 ? 20.888 -21.795 -38.206 1.00 80.81 102 ARG A N 1
ATOM 763 C CA . ARG A 1 102 ? 22.048 -22.270 -38.986 1.00 80.81 102 ARG A CA 1
ATOM 764 C C . ARG A 1 102 ? 22.168 -21.512 -40.309 1.00 80.81 102 ARG A C 1
ATOM 766 O O . ARG A 1 102 ? 23.262 -21.092 -40.670 1.00 80.81 102 ARG A O 1
ATOM 773 N N . ARG A 1 103 ? 21.050 -21.252 -40.991 1.00 77.06 103 ARG A N 1
ATOM 774 C CA . ARG A 1 103 ? 21.017 -20.449 -42.221 1.00 77.06 103 ARG A CA 1
ATOM 775 C C . ARG A 1 103 ? 21.457 -19.000 -41.982 1.00 77.06 103 ARG A C 1
ATOM 777 O O . ARG A 1 103 ? 22.203 -18.464 -42.794 1.00 77.06 103 ARG A O 1
ATOM 784 N N . LEU A 1 104 ? 21.031 -18.386 -40.878 1.00 69.31 104 LEU A N 1
ATOM 785 C CA . LEU A 1 104 ? 21.424 -17.026 -40.486 1.00 69.31 104 LEU A CA 1
ATOM 786 C C . LEU A 1 104 ? 22.888 -16.945 -40.028 1.00 69.31 104 LEU A C 1
ATOM 788 O O . LEU A 1 104 ? 23.580 -15.993 -40.375 1.00 69.31 104 LEU A O 1
ATOM 792 N N . ALA A 1 105 ? 23.389 -17.957 -39.318 1.00 64.56 105 ALA A N 1
ATOM 793 C CA . ALA A 1 105 ? 24.797 -18.048 -38.929 1.00 64.56 105 ALA A CA 1
ATOM 794 C C . ALA A 1 105 ? 25.718 -18.232 -40.150 1.00 64.56 105 ALA A C 1
ATOM 796 O O . ALA A 1 105 ? 26.788 -17.633 -40.214 1.00 64.56 105 ALA A O 1
ATOM 797 N N . CYS A 1 106 ? 25.275 -18.983 -41.163 1.00 54.59 106 CYS A N 1
ATOM 798 C CA . CYS A 1 106 ? 25.965 -19.095 -42.450 1.00 54.59 106 CYS A CA 1
ATOM 799 C C . CYS A 1 106 ? 25.775 -17.871 -43.372 1.00 54.59 106 CYS A C 1
ATOM 801 O O . CYS A 1 106 ? 26.382 -17.830 -44.439 1.00 54.59 106 CYS A O 1
ATOM 803 N N . ALA A 1 107 ? 24.964 -16.873 -42.993 1.00 45.03 107 ALA A N 1
ATOM 804 C CA . ALA A 1 107 ? 24.722 -15.664 -43.789 1.00 45.03 107 ALA A CA 1
ATOM 805 C C . ALA A 1 107 ? 25.695 -14.507 -43.483 1.00 45.03 107 ALA A C 1
ATOM 807 O O . ALA A 1 107 ? 25.582 -13.436 -44.085 1.00 45.03 107 ALA A O 1
ATOM 808 N N . VAL A 1 108 ? 26.688 -14.701 -42.605 1.00 46.62 108 VAL A N 1
ATOM 809 C CA . VAL A 1 108 ? 27.790 -13.741 -42.428 1.00 46.62 108 VAL A CA 1
ATOM 810 C C . VAL A 1 108 ? 28.859 -13.991 -43.490 1.00 46.62 108 VAL A C 1
ATOM 812 O O . VAL A 1 108 ? 29.863 -14.657 -43.261 1.00 46.62 108 VAL A O 1
ATOM 815 N N . THR A 1 109 ? 28.569 -13.492 -44.691 1.00 38.41 109 THR A N 1
ATOM 816 C CA . THR A 1 109 ? 29.464 -12.825 -45.658 1.00 38.41 109 THR A CA 1
ATOM 817 C C . THR A 1 109 ? 28.737 -12.761 -47.007 1.00 38.41 109 THR A C 1
ATOM 819 O O . THR A 1 109 ? 28.528 -13.797 -47.633 1.00 38.41 109 THR A O 1
ATOM 822 N N . PRO A 1 110 ? 28.430 -11.579 -47.573 1.00 41.62 110 PRO A N 1
ATOM 823 C CA . PRO A 1 110 ? 28.403 -11.441 -49.018 1.00 41.62 110 PRO A CA 1
ATOM 824 C C . PRO A 1 110 ? 29.851 -11.220 -49.479 1.00 41.62 110 PRO A C 1
ATOM 826 O O . PRO A 1 110 ? 30.203 -10.175 -50.016 1.00 41.62 110 PRO A O 1
ATOM 829 N N . ALA A 1 111 ? 30.719 -12.201 -49.234 1.00 46.12 111 ALA A N 1
ATOM 830 C CA . ALA A 1 111 ? 31.984 -12.297 -49.940 1.00 46.12 111 ALA A CA 1
ATOM 831 C C . ALA A 1 111 ? 31.694 -13.056 -51.235 1.00 46.12 111 ALA A C 1
ATOM 833 O O . ALA A 1 111 ? 31.443 -14.257 -51.229 1.00 46.12 111 ALA A O 1
ATOM 834 N N . GLY A 1 112 ? 31.707 -12.334 -52.352 1.00 44.22 112 GLY A N 1
ATOM 835 C CA . GLY A 1 112 ? 31.838 -12.952 -53.666 1.00 44.22 112 GLY A CA 1
ATOM 836 C C . GLY A 1 112 ? 30.544 -13.119 -54.451 1.00 44.22 112 GLY A C 1
ATOM 837 O O . GLY A 1 112 ? 30.067 -14.231 -54.632 1.00 44.22 112 GLY A O 1
ATOM 838 N N . LYS A 1 113 ? 30.066 -12.026 -55.059 1.00 42.38 113 LYS A N 1
ATOM 839 C CA . LYS A 1 113 ? 29.577 -12.077 -56.454 1.00 42.38 113 LYS A CA 1
ATOM 840 C C . LYS A 1 113 ? 30.055 -10.935 -57.361 1.00 42.38 113 LYS A C 1
ATOM 842 O O . LYS A 1 113 ? 29.759 -10.978 -58.548 1.00 42.38 113 LYS A O 1
ATOM 847 N N . GLU A 1 114 ? 30.880 -10.001 -56.876 1.00 38.06 114 GLU A N 1
ATOM 848 C CA . GLU A 1 114 ? 31.483 -8.963 -57.740 1.00 38.06 114 GLU A CA 1
ATOM 849 C C . GLU A 1 114 ? 33.017 -8.984 -57.808 1.00 38.06 114 GLU A C 1
ATOM 851 O O . GLU A 1 114 ? 33.596 -8.422 -58.735 1.00 38.06 114 GLU A O 1
ATOM 856 N N . ALA A 1 115 ? 33.693 -9.751 -56.947 1.00 39.12 115 ALA A N 1
ATOM 857 C CA . ALA A 1 115 ? 35.143 -9.960 -57.056 1.00 39.12 115 ALA A CA 1
ATOM 858 C C . ALA A 1 115 ? 35.553 -10.776 -58.306 1.00 39.12 115 ALA A C 1
ATOM 860 O O . ALA A 1 115 ? 36.724 -10.815 -58.663 1.00 39.12 115 ALA A O 1
ATOM 861 N N . GLY A 1 116 ? 34.593 -11.397 -59.006 1.00 37.41 116 GLY A N 1
ATOM 862 C CA . GLY A 1 116 ? 34.834 -12.162 -60.235 1.00 37.41 116 GLY A CA 1
ATOM 863 C C . GLY A 1 116 ? 34.827 -11.347 -61.535 1.00 37.41 116 GLY A C 1
ATOM 864 O O . GLY A 1 116 ? 35.081 -11.919 -62.590 1.00 37.41 116 GLY A O 1
ATOM 865 N N . ARG A 1 117 ? 34.528 -10.038 -61.501 1.00 36.53 117 ARG A N 1
ATOM 866 C CA . ARG A 1 117 ? 34.543 -9.177 -62.707 1.00 36.53 117 ARG A CA 1
ATOM 867 C C . ARG A 1 117 ? 35.624 -8.098 -62.722 1.00 36.53 117 ARG A C 1
ATOM 869 O O . ARG A 1 117 ? 35.799 -7.459 -63.752 1.00 36.53 117 ARG A O 1
ATOM 876 N N . LEU A 1 118 ? 36.368 -7.915 -61.632 1.00 41.59 118 LEU A N 1
ATOM 877 C CA . LEU A 1 118 ? 37.412 -6.884 -61.537 1.00 41.59 118 LEU A CA 1
ATOM 878 C C . LEU A 1 118 ? 38.821 -7.381 -61.903 1.00 41.59 118 LEU A C 1
ATOM 880 O O . LEU A 1 118 ? 39.763 -6.599 -61.904 1.00 41.59 118 LEU A O 1
ATOM 884 N N . LEU A 1 119 ? 38.952 -8.652 -62.291 1.00 40.84 119 LEU A N 1
ATOM 885 C CA . LEU A 1 119 ? 40.165 -9.226 -62.878 1.00 40.84 119 LEU A CA 1
ATOM 886 C C . LEU A 1 119 ? 39.911 -9.685 -64.322 1.00 40.84 119 LEU A C 1
ATOM 888 O O . LEU A 1 119 ? 40.315 -10.770 -64.725 1.00 40.84 119 LEU A O 1
ATOM 892 N N . GLN A 1 120 ? 39.241 -8.863 -65.131 1.00 43.22 120 GLN A N 1
ATOM 893 C CA . GLN A 1 120 ? 39.633 -8.828 -66.538 1.00 43.22 120 GLN A CA 1
ATOM 894 C C . GLN A 1 120 ? 40.831 -7.894 -66.608 1.00 43.22 120 GLN A C 1
ATOM 896 O O . GLN A 1 120 ? 40.683 -6.673 -66.618 1.00 43.22 120 GLN A O 1
ATOM 901 N N . ALA A 1 121 ? 42.023 -8.496 -66.587 1.00 41.19 121 ALA A N 1
ATOM 902 C CA . ALA A 1 121 ? 43.227 -7.818 -67.033 1.00 41.19 121 ALA A CA 1
ATOM 903 C C . ALA A 1 121 ? 42.905 -7.123 -68.368 1.00 41.19 121 ALA A C 1
ATOM 905 O O . ALA A 1 121 ? 42.215 -7.734 -69.198 1.00 41.19 121 ALA A O 1
ATOM 906 N N . PRO A 1 122 ? 43.344 -5.869 -68.581 1.00 43.16 122 PRO A N 1
ATOM 907 C CA . PRO A 1 122 ? 43.234 -5.266 -69.897 1.00 43.16 122 PRO A CA 1
ATOM 908 C C . PRO A 1 122 ? 43.872 -6.257 -70.864 1.00 43.16 122 PRO A C 1
ATOM 910 O O . PRO A 1 122 ? 45.001 -6.690 -70.631 1.00 43.16 122 PRO A O 1
ATOM 913 N N . ALA A 1 123 ? 43.101 -6.704 -71.860 1.00 48.31 123 ALA A N 1
ATOM 914 C CA . ALA A 1 123 ? 43.607 -7.597 -72.886 1.00 48.31 123 ALA A CA 1
ATOM 915 C C . ALA A 1 123 ? 44.939 -7.012 -73.351 1.00 48.31 123 ALA A C 1
ATOM 917 O O . ALA A 1 123 ? 44.962 -5.860 -73.793 1.00 48.31 123 ALA A O 1
ATOM 918 N N . GLU A 1 124 ? 46.032 -7.758 -73.146 1.00 46.22 124 GLU A N 1
ATOM 919 C CA . GLU A 1 124 ? 47.358 -7.303 -73.544 1.00 46.22 124 GLU A CA 1
ATOM 920 C C . GLU A 1 124 ? 47.247 -6.770 -74.972 1.00 46.22 124 GLU A C 1
ATOM 922 O O . GLU A 1 124 ? 46.631 -7.448 -75.809 1.00 46.22 124 GLU A O 1
ATOM 927 N N . PRO A 1 125 ? 47.761 -5.560 -75.257 1.00 48.31 125 PRO A N 1
ATOM 928 C CA . PRO A 1 125 ? 47.732 -5.020 -76.600 1.00 48.31 125 PRO A CA 1
ATOM 929 C C . PRO A 1 125 ? 48.527 -5.981 -77.478 1.00 48.31 125 PRO A C 1
ATOM 931 O O . PRO A 1 125 ? 49.756 -5.964 -77.510 1.00 48.31 125 PRO A O 1
ATOM 934 N N . ARG A 1 126 ? 47.813 -6.889 -78.150 1.00 55.06 126 ARG A N 1
ATOM 935 C CA . ARG A 1 126 ? 48.393 -7.806 -79.119 1.00 55.06 126 ARG A CA 1
ATOM 936 C C . ARG A 1 126 ? 48.964 -6.930 -80.209 1.00 55.06 126 ARG A C 1
ATOM 938 O O . ARG A 1 126 ? 48.208 -6.360 -80.990 1.00 55.06 126 ARG A O 1
ATOM 945 N N . VAL A 1 127 ? 50.287 -6.814 -80.223 1.00 54.22 127 VAL A N 1
ATOM 946 C CA . VAL A 1 127 ? 51.018 -6.115 -81.270 1.00 54.22 127 VAL A CA 1
ATOM 947 C C . VAL A 1 127 ? 50.648 -6.805 -82.586 1.00 54.22 127 VAL A C 1
ATOM 949 O O . VAL A 1 127 ? 50.969 -7.986 -82.756 1.00 54.22 127 VAL A O 1
ATOM 952 N N . PRO A 1 128 ? 49.914 -6.146 -83.499 1.00 56.97 128 PRO A N 1
ATOM 953 C CA . PRO A 1 128 ? 49.653 -6.721 -84.803 1.00 56.97 128 PRO A CA 1
ATOM 954 C C . PRO A 1 128 ? 51.002 -6.934 -85.492 1.00 56.97 128 PRO A C 1
ATOM 956 O O . PRO A 1 128 ? 51.851 -6.041 -85.497 1.00 56.97 128 PRO A O 1
ATOM 959 N N . ALA A 1 129 ? 51.216 -8.125 -86.052 1.00 56.03 129 ALA A N 1
ATOM 960 C CA . ALA A 1 129 ? 52.397 -8.435 -86.849 1.00 56.03 129 ALA A CA 1
ATOM 961 C C . ALA A 1 129 ? 52.381 -7.567 -88.121 1.00 56.03 129 ALA A C 1
ATOM 963 O O . ALA A 1 129 ? 51.845 -7.944 -89.159 1.00 56.03 129 ALA A O 1
ATOM 964 N N . ALA A 1 130 ? 52.896 -6.348 -87.999 1.00 56.25 130 ALA A N 1
ATOM 965 C CA . ALA A 1 130 ? 52.874 -5.319 -89.020 1.00 56.25 130 ALA A CA 1
ATOM 966 C C . ALA A 1 130 ? 54.163 -5.387 -89.846 1.00 56.25 130 ALA A C 1
ATOM 968 O O . ALA A 1 130 ? 55.204 -4.861 -89.458 1.00 56.25 130 ALA A O 1
ATOM 969 N N . THR A 1 131 ? 54.106 -6.022 -91.014 1.00 54.34 131 THR A N 1
ATOM 970 C CA . THR A 1 131 ? 55.233 -6.131 -91.956 1.00 54.34 131 THR A CA 1
ATOM 971 C C . THR A 1 131 ? 55.365 -4.888 -92.848 1.00 54.34 131 THR A C 1
ATOM 973 O O . THR A 1 131 ? 55.379 -4.988 -94.073 1.00 54.34 131 THR A O 1
ATOM 976 N N . GLY A 1 132 ? 55.448 -3.698 -92.235 1.00 67.75 132 GLY A N 1
ATOM 977 C CA . GLY A 1 132 ? 55.733 -2.439 -92.935 1.00 67.75 132 GLY A CA 1
ATOM 978 C C . GLY A 1 132 ? 55.733 -1.193 -92.026 1.00 67.75 132 GLY A C 1
ATOM 979 O O . GLY A 1 132 ? 54.969 -1.144 -91.060 1.00 67.75 132 GLY A O 1
ATOM 980 N N . PRO A 1 133 ? 56.542 -0.156 -92.330 1.00 71.00 133 PRO A N 1
ATOM 981 C CA . PRO A 1 133 ? 56.729 1.019 -91.465 1.00 71.00 133 PRO A CA 1
ATOM 982 C C . PRO A 1 133 ? 55.440 1.818 -91.197 1.00 71.00 133 PRO A C 1
ATOM 984 O O . PRO A 1 133 ? 55.244 2.309 -90.089 1.00 71.00 133 PRO A O 1
ATOM 987 N N . ALA A 1 134 ? 54.515 1.886 -92.161 1.00 73.56 134 ALA A N 1
ATOM 988 C CA . ALA A 1 134 ? 53.216 2.544 -91.975 1.00 73.56 134 ALA A CA 1
ATOM 989 C C . ALA A 1 134 ? 52.276 1.773 -91.024 1.00 73.56 134 ALA A C 1
ATOM 991 O O . ALA A 1 134 ? 51.528 2.374 -90.256 1.00 73.56 134 ALA A O 1
ATOM 992 N N . ALA A 1 135 ? 52.328 0.438 -91.040 1.00 73.12 135 ALA A N 1
ATOM 993 C CA . ALA A 1 135 ? 51.505 -0.400 -90.171 1.00 73.12 135 ALA A CA 1
ATOM 994 C C . ALA A 1 135 ? 52.023 -0.404 -88.719 1.00 73.12 135 ALA A C 1
ATOM 996 O O . ALA A 1 135 ? 51.222 -0.425 -87.785 1.00 73.12 135 ALA A O 1
ATOM 997 N N . LEU A 1 136 ? 53.344 -0.295 -88.525 1.00 78.12 136 LEU A N 1
ATOM 998 C CA . LEU A 1 136 ? 53.954 -0.090 -87.205 1.00 78.12 136 LEU A CA 1
ATOM 999 C C . LEU A 1 136 ? 53.558 1.261 -86.598 1.00 78.12 136 LEU A C 1
ATOM 1001 O O . LEU A 1 136 ? 53.203 1.315 -85.424 1.00 78.12 136 LEU A O 1
ATOM 1005 N N . TRP A 1 137 ? 53.546 2.332 -87.398 1.00 80.94 137 TRP A N 1
ATOM 1006 C CA . TRP A 1 137 ? 53.099 3.651 -86.943 1.00 80.94 137 TRP A CA 1
ATOM 1007 C C . TRP A 1 137 ? 51.630 3.645 -86.504 1.00 80.94 137 TRP A C 1
ATOM 1009 O O . TRP A 1 137 ? 51.311 4.081 -85.402 1.00 80.94 137 TRP A O 1
ATOM 1019 N N . ASN A 1 138 ? 50.740 3.060 -87.311 1.00 83.38 138 ASN A N 1
ATOM 1020 C CA . ASN A 1 138 ? 49.323 2.938 -86.954 1.00 83.38 138 ASN A CA 1
ATOM 1021 C C . ASN A 1 138 ? 49.108 2.082 -85.696 1.00 83.38 138 ASN A C 1
ATOM 1023 O O . ASN A 1 138 ? 48.240 2.393 -84.884 1.00 83.38 138 ASN A O 1
ATOM 1027 N N . SER A 1 139 ? 49.911 1.030 -85.506 1.00 82.25 139 SER A N 1
ATOM 1028 C CA . SER A 1 139 ? 49.883 0.227 -84.282 1.00 82.25 139 SER A CA 1
ATOM 1029 C C . SER A 1 139 ? 50.337 1.021 -83.058 1.00 82.25 139 SER A C 1
ATOM 1031 O O . SER A 1 139 ? 49.732 0.880 -82.000 1.00 82.25 139 SER A O 1
ATOM 1033 N N . LEU A 1 140 ? 51.389 1.833 -83.177 1.00 85.56 140 LEU A N 1
ATOM 1034 C CA . LEU A 1 140 ? 51.879 2.673 -82.081 1.00 85.56 140 LEU A CA 1
ATOM 1035 C C . LEU A 1 140 ? 50.834 3.716 -81.678 1.00 85.56 140 LEU A C 1
ATOM 1037 O O . LEU A 1 140 ? 50.516 3.820 -80.499 1.00 85.56 140 LEU A O 1
ATOM 1041 N N . VAL A 1 141 ? 50.228 4.399 -82.654 1.00 87.31 141 VAL A N 1
ATOM 1042 C CA . VAL A 1 141 ? 49.150 5.372 -82.411 1.00 87.31 141 VAL A CA 1
ATOM 1043 C C . VAL A 1 141 ? 47.922 4.704 -81.778 1.00 87.31 141 VAL A C 1
ATOM 1045 O O . VAL A 1 141 ? 47.309 5.269 -80.877 1.00 87.31 141 VAL A O 1
ATOM 1048 N N . ALA A 1 142 ? 47.563 3.486 -82.197 1.00 85.62 142 ALA A N 1
ATOM 1049 C CA . ALA A 1 142 ? 46.456 2.740 -81.594 1.00 85.62 142 ALA A CA 1
ATOM 1050 C C . ALA A 1 142 ? 46.746 2.322 -80.142 1.00 85.62 142 ALA A C 1
ATOM 1052 O O . ALA A 1 142 ? 45.860 2.407 -79.292 1.00 85.62 142 ALA A O 1
ATOM 1053 N N . ILE A 1 143 ? 47.980 1.900 -79.846 1.00 88.06 143 ILE A N 1
ATOM 1054 C CA . ILE A 1 143 ? 48.418 1.590 -78.479 1.00 88.06 143 ILE A CA 1
ATOM 1055 C C . ILE A 1 143 ? 48.393 2.859 -77.623 1.00 88.06 143 ILE A C 1
ATOM 1057 O O . ILE A 1 143 ? 47.858 2.831 -76.520 1.00 88.06 143 ILE A O 1
ATOM 1061 N N . GLU A 1 144 ? 48.903 3.977 -78.134 1.00 90.31 144 GLU A N 1
ATOM 1062 C CA . GLU A 1 144 ? 48.886 5.268 -77.443 1.00 90.31 144 GLU A CA 1
ATOM 1063 C C . GLU A 1 144 ? 47.449 5.730 -77.145 1.00 90.31 144 GLU A C 1
ATOM 1065 O O . GLU A 1 144 ? 47.128 6.044 -76.000 1.00 90.31 144 GLU A O 1
ATOM 1070 N N . ALA A 1 145 ? 46.542 5.668 -78.125 1.00 90.69 145 ALA A N 1
ATOM 1071 C CA . ALA A 1 145 ? 45.127 5.988 -77.925 1.00 90.69 145 ALA A CA 1
ATOM 1072 C C . ALA A 1 145 ? 44.444 5.059 -76.900 1.00 90.69 145 ALA A C 1
ATOM 1074 O O . ALA A 1 145 ? 43.630 5.517 -76.090 1.00 90.69 145 ALA A O 1
ATOM 1075 N N . ALA A 1 146 ? 44.788 3.765 -76.896 1.00 89.62 146 ALA A N 1
ATOM 1076 C CA . ALA A 1 146 ? 44.289 2.806 -75.912 1.00 89.62 146 ALA A CA 1
ATOM 1077 C C . ALA A 1 146 ? 44.820 3.099 -74.499 1.00 89.62 146 ALA A C 1
ATOM 1079 O O . ALA A 1 146 ? 44.056 3.028 -73.537 1.00 89.62 146 ALA A O 1
ATOM 1080 N N . LEU A 1 147 ? 46.094 3.483 -74.370 1.00 92.00 147 LEU A N 1
ATOM 1081 C CA . LEU A 1 147 ? 46.702 3.883 -73.099 1.00 92.00 147 LEU A CA 1
ATOM 1082 C C . LEU A 1 147 ? 46.086 5.179 -72.557 1.00 92.00 147 LEU A C 1
ATOM 1084 O O . LEU A 1 147 ? 45.752 5.228 -71.376 1.00 92.00 147 LEU A O 1
ATOM 1088 N N . PHE A 1 148 ? 45.857 6.192 -73.399 1.00 93.81 148 PHE A N 1
ATOM 1089 C CA . PHE A 1 148 ? 45.153 7.415 -72.990 1.00 93.81 148 PHE A CA 1
ATOM 1090 C C . PHE A 1 148 ? 43.713 7.136 -72.553 1.00 93.81 148 PHE A C 1
ATOM 1092 O O . PHE A 1 148 ? 43.281 7.633 -71.515 1.00 93.81 148 PHE A O 1
ATOM 1099 N N . SER A 1 149 ? 42.982 6.299 -73.293 1.00 92.25 149 SER A N 1
ATOM 1100 C CA . SER A 1 149 ? 41.618 5.902 -72.917 1.00 92.25 149 SER A CA 1
ATOM 1101 C C . SER A 1 149 ? 41.600 5.164 -71.576 1.00 92.25 149 SER A C 1
ATOM 1103 O O . SER A 1 149 ? 40.773 5.460 -70.715 1.00 92.25 149 SER A O 1
ATOM 1105 N N . ALA A 1 150 ? 42.553 4.252 -71.361 1.00 92.50 150 ALA A N 1
ATOM 1106 C CA . ALA A 1 150 ? 42.708 3.557 -70.088 1.00 92.50 150 ALA A CA 1
ATOM 1107 C C . ALA A 1 150 ? 43.074 4.518 -68.944 1.00 92.50 150 ALA A C 1
ATOM 1109 O O . ALA A 1 150 ? 42.537 4.378 -67.849 1.00 92.50 150 ALA A O 1
ATOM 1110 N N . ALA A 1 151 ? 43.935 5.511 -69.184 1.00 93.62 151 ALA A N 1
ATOM 1111 C CA . ALA A 1 151 ? 44.298 6.517 -68.188 1.00 93.62 151 ALA A CA 1
ATOM 1112 C C . ALA A 1 151 ? 43.101 7.396 -67.781 1.00 93.62 151 ALA A C 1
ATOM 1114 O O . ALA A 1 151 ? 42.909 7.651 -66.594 1.00 93.62 151 ALA A O 1
ATOM 1115 N N . VAL A 1 152 ? 42.260 7.807 -68.738 1.00 95.25 152 VAL A N 1
ATOM 1116 C CA . VAL A 1 152 ? 41.029 8.572 -68.460 1.00 95.25 152 VAL A CA 1
ATOM 1117 C C . VAL A 1 152 ? 40.025 7.735 -67.663 1.00 95.25 152 VAL A C 1
ATOM 1119 O O . VAL A 1 152 ? 39.475 8.217 -66.675 1.00 95.25 152 VAL A O 1
ATOM 1122 N N . GLU A 1 153 ? 39.817 6.471 -68.040 1.00 94.50 153 GLU A N 1
ATOM 1123 C CA . GLU A 1 153 ? 38.948 5.550 -67.294 1.00 94.50 153 GLU A CA 1
ATOM 1124 C C . GLU A 1 153 ? 39.467 5.281 -65.875 1.00 94.50 153 GLU A C 1
ATOM 1126 O O . GLU A 1 153 ? 38.685 5.239 -64.926 1.00 94.50 153 GLU A O 1
ATOM 1131 N N . LEU A 1 154 ? 40.785 5.141 -65.697 1.00 94.50 154 LEU A N 1
ATOM 1132 C CA . LEU A 1 154 ? 41.394 5.002 -64.373 1.00 94.50 154 LEU A CA 1
ATOM 1133 C C . LEU A 1 154 ? 41.226 6.270 -63.531 1.00 94.50 154 LEU A C 1
ATOM 1135 O O . LEU A 1 154 ? 40.884 6.152 -62.358 1.00 94.50 154 LEU A O 1
ATOM 1139 N N . SER A 1 155 ? 41.394 7.458 -64.119 1.00 93.88 155 SER A N 1
ATOM 1140 C CA . SER A 1 155 ? 41.150 8.732 -63.428 1.00 93.88 155 SER A CA 1
ATOM 1141 C C . SER A 1 155 ? 39.700 8.835 -62.961 1.00 93.88 155 SER A C 1
ATOM 1143 O O . SER A 1 155 ? 39.452 9.089 -61.789 1.00 93.88 155 SER A O 1
ATOM 1145 N N . ARG A 1 156 ? 38.736 8.538 -63.842 1.00 96.00 156 ARG A N 1
ATOM 1146 C CA . ARG A 1 156 ? 37.310 8.542 -63.492 1.00 96.00 156 ARG A CA 1
ATOM 1147 C C . ARG A 1 156 ? 36.995 7.554 -62.369 1.00 96.00 156 ARG A C 1
ATOM 1149 O O . ARG A 1 156 ? 36.236 7.871 -61.459 1.00 96.00 156 ARG A O 1
ATOM 1156 N N . ARG A 1 157 ? 37.563 6.346 -62.427 1.00 95.25 157 ARG A N 1
ATOM 1157 C CA . ARG A 1 157 ? 37.391 5.342 -61.367 1.00 95.25 157 ARG A CA 1
ATOM 1158 C C . ARG A 1 157 ? 38.023 5.783 -60.051 1.00 95.25 157 ARG A C 1
ATOM 1160 O O . ARG A 1 157 ? 37.456 5.467 -59.013 1.00 95.25 157 ARG A O 1
ATOM 1167 N N . SER A 1 158 ? 39.150 6.496 -60.090 1.00 94.88 158 SER A N 1
ATOM 1168 C CA . SER A 1 158 ? 39.754 7.104 -58.900 1.00 94.88 158 SER A CA 1
ATOM 1169 C C . SER A 1 158 ? 38.789 8.101 -58.262 1.00 94.88 158 SER A C 1
ATOM 1171 O O . SER A 1 158 ? 38.456 7.943 -57.094 1.00 94.88 158 SER A O 1
ATOM 1173 N N . ASP A 1 159 ? 38.235 9.029 -59.048 1.00 95.94 159 ASP A N 1
ATOM 1174 C CA . ASP A 1 159 ? 37.270 10.021 -58.550 1.00 95.94 159 ASP A CA 1
ATOM 1175 C C . ASP A 1 159 ? 36.010 9.353 -57.960 1.00 95.94 159 ASP A C 1
ATOM 1177 O O . ASP A 1 159 ? 35.471 9.778 -56.937 1.00 95.94 159 ASP A O 1
ATOM 1181 N N . GLU A 1 160 ? 35.530 8.272 -58.588 1.00 96.38 160 GLU A N 1
ATOM 1182 C CA . GLU A 1 160 ? 34.403 7.482 -58.080 1.00 96.38 160 GLU A CA 1
ATOM 1183 C C . GLU A 1 160 ? 34.730 6.769 -56.757 1.00 96.38 160 GLU A C 1
ATOM 1185 O O . GLU A 1 160 ? 33.844 6.629 -55.908 1.00 96.38 160 GLU A O 1
ATOM 1190 N N . VAL A 1 161 ? 35.969 6.306 -56.573 1.00 95.81 161 VAL A N 1
ATOM 1191 C CA . VAL A 1 161 ? 36.433 5.708 -55.312 1.00 95.81 161 VAL A CA 1
ATOM 1192 C C . VAL A 1 161 ? 36.538 6.779 -54.232 1.00 95.81 161 VAL A C 1
ATOM 1194 O O . VAL A 1 161 ? 35.942 6.591 -53.174 1.00 95.81 161 VAL A O 1
ATOM 1197 N N . ASP A 1 162 ? 37.150 7.926 -54.517 1.00 95.50 162 ASP A N 1
ATOM 1198 C CA . ASP A 1 162 ? 37.280 9.038 -53.566 1.00 95.50 162 ASP A CA 1
ATOM 1199 C C . ASP A 1 162 ? 35.903 9.542 -53.099 1.00 95.50 162 ASP A C 1
ATOM 1201 O O . ASP A 1 162 ? 35.665 9.759 -51.907 1.00 95.50 162 ASP A O 1
ATOM 1205 N N . ALA A 1 163 ? 34.937 9.648 -54.019 1.00 96.12 163 ALA A N 1
ATOM 1206 C CA . ALA A 1 163 ? 33.562 10.010 -53.682 1.00 96.12 163 ALA A CA 1
ATOM 1207 C C . ALA A 1 163 ? 32.880 8.961 -52.784 1.00 96.12 163 ALA A C 1
ATOM 1209 O O . ALA A 1 163 ? 32.124 9.311 -51.871 1.00 96.12 163 ALA A O 1
ATOM 1210 N N . ARG A 1 164 ? 33.140 7.668 -53.019 1.00 95.94 164 ARG A N 1
ATOM 1211 C CA . ARG A 1 164 ? 32.621 6.580 -52.173 1.00 95.94 164 ARG A CA 1
ATOM 1212 C C . ARG A 1 164 ? 33.284 6.561 -50.804 1.00 95.94 164 ARG A C 1
ATOM 1214 O O . ARG A 1 164 ? 32.583 6.322 -49.824 1.00 95.94 164 ARG A O 1
ATOM 1221 N N . GLU A 1 165 ? 34.580 6.830 -50.722 1.00 96.44 165 GLU A N 1
ATOM 1222 C CA . GLU A 1 165 ? 35.307 6.942 -49.458 1.00 96.44 165 GLU A CA 1
ATOM 1223 C C . GLU A 1 165 ? 34.784 8.120 -48.634 1.00 96.44 165 GLU A C 1
ATOM 1225 O O . GLU A 1 165 ? 34.413 7.935 -47.474 1.00 96.44 165 GLU A O 1
ATOM 1230 N N . ALA A 1 166 ? 34.614 9.295 -49.245 1.00 96.94 166 ALA A N 1
ATOM 1231 C CA . ALA A 1 166 ? 34.014 10.454 -48.588 1.00 96.94 166 ALA A CA 1
ATOM 1232 C C . ALA A 1 166 ? 32.585 10.162 -48.089 1.00 96.94 166 ALA A C 1
ATOM 1234 O O . ALA A 1 166 ? 32.233 10.494 -46.954 1.00 96.94 166 ALA A O 1
ATOM 1235 N N . ALA A 1 167 ? 31.767 9.483 -48.901 1.00 96.94 167 ALA A N 1
ATOM 1236 C CA . ALA A 1 167 ? 30.424 9.068 -48.503 1.00 96.94 167 ALA A CA 1
ATOM 1237 C C . ALA A 1 167 ? 30.442 8.027 -47.369 1.00 96.94 167 ALA A C 1
ATOM 1239 O O . ALA A 1 167 ? 29.596 8.078 -46.475 1.00 96.94 167 ALA A O 1
ATOM 1240 N N . ALA A 1 168 ? 31.392 7.090 -47.376 1.00 96.94 168 ALA A N 1
ATOM 1241 C CA . ALA A 1 168 ? 31.554 6.108 -46.309 1.00 96.94 168 ALA A CA 1
ATOM 1242 C C . ALA A 1 168 ? 31.952 6.784 -44.990 1.00 96.94 168 ALA A C 1
ATOM 1244 O O . ALA A 1 168 ? 31.325 6.512 -43.966 1.00 96.94 168 ALA A O 1
ATOM 1245 N N . VAL A 1 169 ? 32.903 7.722 -45.022 1.00 97.75 169 VAL A N 1
ATOM 1246 C CA . VAL A 1 169 ? 33.308 8.515 -43.851 1.00 97.75 169 VAL A CA 1
ATOM 1247 C C . VAL A 1 169 ? 32.125 9.309 -43.296 1.00 97.75 169 VAL A C 1
ATOM 1249 O O . VAL A 1 169 ? 31.853 9.237 -42.100 1.00 97.75 169 VAL A O 1
ATOM 1252 N N . ALA A 1 170 ? 31.356 9.991 -44.150 1.00 97.50 170 ALA A N 1
ATOM 1253 C CA . ALA A 1 170 ? 30.166 10.732 -43.723 1.00 97.50 170 ALA A CA 1
ATOM 1254 C C . ALA A 1 170 ? 29.089 9.828 -43.092 1.00 97.50 170 ALA A C 1
ATOM 1256 O O . ALA A 1 170 ? 28.380 10.235 -42.173 1.00 97.50 170 ALA A O 1
ATOM 1257 N N . ARG A 1 171 ? 28.954 8.583 -43.566 1.00 97.75 171 ARG A N 1
ATOM 1258 C CA . ARG A 1 171 ? 28.034 7.610 -42.961 1.00 97.75 171 ARG A CA 1
ATOM 1259 C C . ARG A 1 171 ? 28.523 7.130 -41.602 1.00 97.75 171 ARG A C 1
ATOM 1261 O O . ARG A 1 171 ? 27.699 6.994 -40.705 1.00 97.75 171 ARG A O 1
ATOM 1268 N N . VAL A 1 172 ? 29.823 6.882 -41.444 1.00 98.00 172 VAL A N 1
ATOM 1269 C CA . VAL A 1 172 ? 30.404 6.480 -40.155 1.00 98.00 172 VAL A CA 1
ATOM 1270 C C . VAL A 1 172 ? 30.186 7.576 -39.115 1.00 98.00 172 VAL A C 1
ATOM 1272 O O . VAL A 1 172 ? 29.637 7.291 -38.056 1.00 98.00 172 VAL A O 1
ATOM 1275 N N . THR A 1 173 ? 30.485 8.835 -39.442 1.00 97.81 173 THR A N 1
ATOM 1276 C CA . THR A 1 173 ? 30.283 9.952 -38.503 1.00 97.81 173 THR A CA 1
ATOM 1277 C C . THR A 1 173 ? 28.809 10.162 -38.150 1.00 97.81 173 THR A C 1
ATOM 1279 O O . THR A 1 173 ? 28.479 10.420 -36.993 1.00 97.81 173 THR A O 1
ATOM 1282 N N . ALA A 1 174 ? 27.896 9.994 -39.113 1.00 97.94 174 ALA A N 1
ATOM 1283 C CA . ALA A 1 174 ? 26.459 10.049 -38.849 1.00 97.94 174 ALA A CA 1
ATOM 1284 C C . ALA A 1 174 ? 25.993 8.923 -37.909 1.00 97.94 174 ALA A C 1
ATOM 1286 O O . ALA A 1 174 ? 25.157 9.160 -37.036 1.00 97.94 174 ALA A O 1
ATOM 1287 N N . VAL A 1 175 ? 26.536 7.710 -38.063 1.00 98.00 175 VAL A N 1
ATOM 1288 C CA . VAL A 1 175 ? 26.244 6.580 -37.167 1.00 98.00 175 VAL A CA 1
ATOM 1289 C C . VAL A 1 175 ? 26.800 6.838 -35.770 1.00 98.00 175 VAL A C 1
ATOM 1291 O O . VAL A 1 175 ? 26.070 6.658 -34.802 1.00 98.00 175 VAL A O 1
ATOM 1294 N N . GLU A 1 176 ? 28.036 7.319 -35.644 1.00 98.00 176 GLU A N 1
ATOM 1295 C CA . GLU A 1 176 ? 28.641 7.649 -34.346 1.00 98.00 176 GLU A CA 1
ATOM 1296 C C . GLU A 1 176 ? 27.838 8.715 -33.588 1.00 98.00 176 GLU A C 1
ATOM 1298 O O . GLU A 1 176 ? 27.595 8.578 -32.386 1.00 98.00 176 GLU A O 1
ATOM 1303 N N . LEU A 1 177 ? 27.364 9.749 -34.291 1.00 98.25 177 LEU A N 1
ATOM 1304 C CA . LEU A 1 177 ? 26.515 10.784 -33.704 1.00 98.25 177 LEU A CA 1
ATOM 1305 C C . LEU A 1 177 ? 25.152 10.221 -33.277 1.00 98.25 177 LEU A C 1
ATOM 1307 O O . LEU A 1 177 ? 24.702 10.477 -32.160 1.00 98.25 177 LEU A O 1
ATOM 1311 N N . ALA A 1 178 ? 24.528 9.392 -34.118 1.00 97.75 178 ALA A N 1
ATOM 1312 C CA . ALA A 1 178 ? 23.276 8.723 -33.775 1.00 97.75 178 ALA A CA 1
ATOM 1313 C C . ALA A 1 178 ? 23.435 7.777 -32.568 1.00 97.75 178 ALA A C 1
ATOM 1315 O O . ALA A 1 178 ? 22.565 7.728 -31.697 1.00 97.75 178 ALA A O 1
ATOM 1316 N N . GLU A 1 179 ? 24.553 7.055 -32.467 1.00 98.00 179 GLU A N 1
ATOM 1317 C CA . GLU A 1 179 ? 24.869 6.225 -31.304 1.00 98.00 179 GLU A CA 1
ATOM 1318 C C . GLU A 1 179 ? 25.059 7.061 -30.037 1.00 98.00 179 GLU A C 1
ATOM 1320 O O . GLU A 1 179 ? 24.564 6.678 -28.974 1.00 98.00 179 GLU A O 1
ATOM 1325 N N . ALA A 1 180 ? 25.747 8.201 -30.128 1.00 97.94 180 ALA A N 1
ATOM 1326 C CA . ALA A 1 180 ? 25.922 9.111 -29.000 1.00 97.94 180 ALA A CA 1
ATOM 1327 C C . ALA A 1 180 ? 24.572 9.655 -28.503 1.00 97.94 180 ALA A C 1
ATOM 1329 O O . ALA A 1 180 ? 24.299 9.612 -27.300 1.00 97.94 180 ALA A O 1
ATOM 1330 N N . GLU A 1 181 ? 23.688 10.072 -29.414 1.00 98.19 181 GLU A N 1
ATOM 1331 C CA . GLU A 1 181 ? 22.328 10.501 -29.070 1.00 98.19 181 GLU A CA 1
ATOM 1332 C C . GLU A 1 181 ? 21.517 9.379 -28.413 1.00 98.19 181 GLU A C 1
ATOM 1334 O O . GLU A 1 181 ? 20.823 9.607 -27.418 1.00 98.19 181 GLU A O 1
ATOM 1339 N N . LEU A 1 182 ? 21.597 8.153 -28.940 1.00 98.00 182 LEU A N 1
ATOM 1340 C CA . LEU A 1 182 ? 20.906 7.003 -28.360 1.00 98.00 182 LEU A CA 1
ATOM 1341 C C . LEU A 1 182 ? 21.424 6.680 -26.958 1.00 98.00 182 LEU A C 1
ATOM 1343 O O . LEU A 1 182 ? 20.611 6.441 -26.064 1.00 98.00 182 LEU A O 1
ATOM 1347 N N . ARG A 1 183 ? 22.744 6.725 -26.735 1.00 98.25 183 ARG A N 1
ATOM 1348 C CA . ARG A 1 183 ? 23.347 6.548 -25.403 1.00 98.25 183 ARG A CA 1
ATOM 1349 C C . ARG A 1 183 ? 22.859 7.621 -24.434 1.00 98.25 183 ARG A C 1
ATOM 1351 O O . ARG A 1 183 ? 22.448 7.291 -23.323 1.00 98.25 183 ARG A O 1
ATOM 1358 N N . GLN A 1 184 ? 22.822 8.881 -24.865 1.00 98.25 184 GLN A N 1
ATOM 1359 C CA . GLN A 1 184 ? 22.317 9.979 -24.045 1.00 98.25 184 GLN A CA 1
ATOM 1360 C C . GLN A 1 184 ? 20.837 9.778 -23.692 1.00 98.25 184 GLN A C 1
ATOM 1362 O O . GLN A 1 184 ? 20.471 9.827 -22.518 1.00 98.25 184 GLN A O 1
ATOM 1367 N N . ARG A 1 185 ? 19.984 9.466 -24.675 1.00 98.25 185 ARG A N 1
ATOM 1368 C CA . ARG A 1 185 ? 18.554 9.194 -24.442 1.00 98.25 185 ARG A CA 1
ATOM 1369 C C . ARG A 1 185 ? 18.336 7.984 -23.536 1.00 98.25 185 ARG A C 1
ATOM 1371 O O . ARG A 1 185 ? 17.451 8.021 -22.687 1.00 98.25 185 ARG A O 1
ATOM 1378 N N . ALA A 1 186 ? 19.130 6.927 -23.694 1.00 97.69 186 ALA A N 1
ATOM 1379 C CA . ALA A 1 186 ? 19.073 5.754 -22.829 1.00 97.69 186 ALA A CA 1
ATOM 1380 C C . ALA A 1 186 ? 19.445 6.110 -21.382 1.00 97.69 186 ALA A C 1
ATOM 1382 O O . ALA A 1 186 ? 18.712 5.740 -20.468 1.00 97.69 186 ALA A O 1
ATOM 1383 N N . SER A 1 187 ? 20.512 6.892 -21.176 1.00 97.75 187 SER A N 1
ATOM 1384 C CA . SER A 1 187 ? 20.893 7.356 -19.836 1.00 97.75 187 SER A CA 1
ATOM 1385 C C . SER A 1 187 ? 19.830 8.250 -19.192 1.00 97.75 187 SER A C 1
ATOM 1387 O O . SER A 1 187 ? 19.534 8.076 -18.014 1.00 97.75 187 SER A O 1
ATOM 1389 N N . ALA A 1 188 ? 19.193 9.139 -19.963 1.00 98.06 188 ALA A N 1
ATOM 1390 C CA . ALA A 1 188 ? 18.123 9.999 -19.465 1.00 98.06 188 ALA A CA 1
ATOM 1391 C C . ALA A 1 188 ? 16.902 9.174 -19.031 1.00 98.06 188 ALA A C 1
ATOM 1393 O O . ALA A 1 188 ? 16.431 9.315 -17.907 1.00 98.06 188 ALA A O 1
ATOM 1394 N N . ARG A 1 189 ? 16.457 8.225 -19.867 1.00 97.88 189 ARG A N 1
ATOM 1395 C CA . ARG A 1 189 ? 15.357 7.307 -19.523 1.00 97.88 189 ARG A CA 1
ATOM 1396 C C . ARG A 1 189 ? 15.669 6.455 -18.296 1.00 97.88 189 ARG A C 1
ATOM 1398 O O . ARG A 1 189 ? 14.782 6.198 -17.493 1.00 97.88 189 ARG A O 1
ATOM 1405 N N . GLN A 1 190 ? 16.917 6.013 -18.144 1.00 98.12 190 GLN A N 1
ATOM 1406 C CA . GLN A 1 190 ? 17.336 5.264 -16.963 1.00 98.12 190 GLN A CA 1
ATOM 1407 C C . GLN A 1 190 ? 17.279 6.132 -15.700 1.00 98.12 190 GLN A C 1
ATOM 1409 O O . GLN A 1 190 ? 16.818 5.666 -14.664 1.00 98.12 190 GLN A O 1
ATOM 1414 N N . GLN A 1 191 ? 17.713 7.391 -15.776 1.00 97.75 191 GLN A N 1
ATOM 1415 C CA . GLN A 1 191 ? 17.621 8.327 -14.653 1.00 97.75 191 GLN A CA 1
ATOM 1416 C C . GLN A 1 191 ? 16.167 8.637 -14.285 1.00 97.75 191 GLN A C 1
ATOM 1418 O O . GLN A 1 191 ? 15.830 8.630 -13.105 1.00 97.75 191 GLN A O 1
ATOM 1423 N N . GLU A 1 192 ? 15.301 8.850 -15.277 1.00 98.19 192 GLU A N 1
ATOM 1424 C CA . GLU A 1 192 ? 13.861 9.024 -15.066 1.00 98.19 192 GLU A CA 1
ATOM 1425 C C . GLU A 1 192 ? 13.246 7.789 -14.401 1.00 98.19 192 GLU A C 1
ATOM 1427 O O . GLU A 1 192 ? 12.538 7.924 -13.405 1.00 98.19 192 GLU A O 1
ATOM 1432 N N . ALA A 1 193 ? 13.572 6.583 -14.878 1.00 98.12 193 ALA A N 1
ATOM 1433 C CA . ALA A 1 193 ? 13.105 5.339 -14.271 1.00 98.12 193 ALA A CA 1
ATOM 1434 C C . ALA A 1 193 ? 13.533 5.238 -12.798 1.00 98.12 193 ALA A C 1
ATOM 1436 O O . ALA A 1 193 ? 12.681 5.056 -11.930 1.00 98.12 193 ALA A O 1
ATOM 1437 N N . LEU A 1 194 ? 14.814 5.467 -12.493 1.00 98.38 194 LEU A N 1
ATOM 1438 C CA . LEU A 1 194 ? 15.322 5.463 -11.116 1.00 98.38 194 LEU A CA 1
ATOM 1439 C C . LEU A 1 194 ? 14.643 6.525 -10.237 1.00 98.38 194 LEU A C 1
ATOM 1441 O O . LEU A 1 194 ? 14.339 6.260 -9.075 1.00 98.38 194 LEU A O 1
ATOM 1445 N N . ALA A 1 195 ? 14.370 7.714 -10.780 1.00 98.12 195 ALA A N 1
ATOM 1446 C CA . ALA A 1 195 ? 13.649 8.761 -10.062 1.00 98.12 195 ALA A CA 1
ATOM 1447 C C . ALA A 1 195 ? 12.204 8.338 -9.750 1.00 98.12 195 ALA A C 1
ATOM 1449 O O . ALA A 1 195 ? 11.750 8.495 -8.615 1.00 98.12 195 ALA A O 1
ATOM 1450 N N . THR A 1 196 ? 11.502 7.740 -10.718 1.00 97.62 196 THR A N 1
ATOM 1451 C CA . THR A 1 196 ? 10.141 7.225 -10.500 1.00 97.62 196 THR A CA 1
ATOM 1452 C C . THR A 1 196 ? 10.115 6.064 -9.506 1.00 97.62 196 THR A C 1
ATOM 1454 O O . THR A 1 196 ? 9.235 6.013 -8.650 1.00 97.62 196 THR A O 1
ATOM 1457 N N . GLU A 1 197 ? 11.098 5.161 -9.547 1.00 97.75 197 GLU A N 1
ATOM 1458 C CA . GLU A 1 197 ? 11.232 4.068 -8.580 1.00 97.75 197 GLU A CA 1
ATOM 1459 C C . GLU A 1 197 ? 11.469 4.598 -7.163 1.00 97.75 197 GLU A C 1
ATOM 1461 O O . GLU A 1 197 ? 10.829 4.129 -6.218 1.00 97.75 197 GLU A O 1
ATOM 1466 N N . ALA A 1 198 ? 12.327 5.611 -7.011 1.00 97.75 198 ALA A N 1
ATOM 1467 C CA . ALA A 1 198 ? 12.568 6.267 -5.730 1.00 97.75 198 ALA A CA 1
ATOM 1468 C C . ALA A 1 198 ? 11.301 6.955 -5.189 1.00 97.75 198 ALA A C 1
ATOM 1470 O O . ALA A 1 198 ? 10.986 6.823 -4.004 1.00 97.75 198 ALA A O 1
ATOM 1471 N N . GLU A 1 199 ? 10.533 7.635 -6.045 1.00 98.00 199 GLU A N 1
ATOM 1472 C CA . GLU A 1 199 ? 9.260 8.254 -5.659 1.00 98.00 199 GLU A CA 1
ATOM 1473 C C . GLU A 1 199 ? 8.221 7.203 -5.236 1.00 98.00 199 GLU A C 1
ATOM 1475 O O . GLU A 1 199 ? 7.555 7.353 -4.207 1.00 98.00 199 GLU A O 1
ATOM 1480 N N . LEU A 1 200 ? 8.104 6.101 -5.983 1.00 98.19 200 LEU A N 1
ATOM 1481 C CA . LEU A 1 200 ? 7.215 4.993 -5.634 1.00 98.19 200 LEU A CA 1
ATOM 1482 C C . LEU A 1 200 ? 7.631 4.322 -4.321 1.00 98.19 200 LEU A C 1
ATOM 1484 O O . LEU A 1 200 ? 6.766 3.985 -3.510 1.00 98.19 200 LEU A O 1
ATOM 1488 N N . ALA A 1 201 ? 8.932 4.154 -4.080 1.00 98.00 201 ALA A N 1
ATOM 1489 C CA . ALA A 1 201 ? 9.447 3.636 -2.818 1.00 98.00 201 ALA A CA 1
ATOM 1490 C C . ALA A 1 201 ? 9.091 4.563 -1.645 1.00 98.00 201 ALA A C 1
ATOM 1492 O O . ALA A 1 201 ? 8.572 4.087 -0.637 1.00 98.00 201 ALA A O 1
ATOM 1493 N N . ALA A 1 202 ? 9.272 5.879 -1.800 1.00 97.94 202 ALA A N 1
ATOM 1494 C CA . ALA A 1 202 ? 8.900 6.866 -0.785 1.00 97.94 202 ALA A CA 1
ATOM 1495 C C . ALA A 1 202 ? 7.387 6.884 -0.502 1.00 97.94 202 ALA A C 1
ATOM 1497 O O . ALA A 1 202 ? 6.959 6.982 0.647 1.00 97.94 202 ALA A O 1
ATOM 1498 N N . ARG A 1 203 ? 6.548 6.730 -1.534 1.00 98.31 203 ARG A N 1
ATOM 1499 C CA . ARG A 1 203 ? 5.092 6.605 -1.349 1.00 98.31 203 ARG A CA 1
ATOM 1500 C C . ARG A 1 203 ? 4.716 5.325 -0.610 1.00 98.31 203 ARG A C 1
ATOM 1502 O O . ARG A 1 203 ? 3.852 5.356 0.261 1.00 98.31 203 ARG A O 1
ATOM 1509 N N . ARG A 1 204 ? 5.367 4.199 -0.920 1.00 98.31 204 ARG A N 1
ATOM 1510 C CA . ARG A 1 204 ? 5.134 2.923 -0.225 1.00 98.31 204 ARG A CA 1
ATOM 1511 C C . ARG A 1 204 ? 5.491 3.014 1.255 1.00 98.31 204 ARG A C 1
ATOM 1513 O O . ARG A 1 204 ? 4.712 2.544 2.079 1.00 98.31 204 ARG A O 1
ATOM 1520 N N . THR A 1 205 ? 6.620 3.632 1.601 1.00 98.00 205 THR A N 1
ATOM 1521 C CA . THR A 1 205 ? 7.006 3.804 3.009 1.00 98.00 205 THR A CA 1
ATOM 1522 C C . THR A 1 205 ? 6.054 4.746 3.742 1.00 98.00 205 THR A C 1
ATOM 1524 O O . THR A 1 205 ? 5.648 4.432 4.858 1.00 98.00 205 THR A O 1
ATOM 1527 N N . ALA A 1 206 ? 5.612 5.839 3.110 1.00 98.06 206 ALA A N 1
ATOM 1528 C CA . ALA A 1 206 ? 4.600 6.728 3.685 1.00 98.06 206 ALA A CA 1
ATOM 1529 C C . ALA A 1 206 ? 3.287 5.984 3.988 1.00 98.06 206 ALA A C 1
ATOM 1531 O O . ALA A 1 206 ? 2.786 6.055 5.109 1.00 98.06 206 ALA A O 1
ATOM 1532 N N . LEU A 1 207 ? 2.784 5.188 3.039 1.00 98.50 207 LEU A N 1
ATOM 1533 C CA . LEU A 1 207 ? 1.577 4.378 3.236 1.00 98.50 207 LEU A CA 1
ATOM 1534 C C . LEU A 1 207 ? 1.743 3.323 4.339 1.00 98.50 207 LEU A C 1
ATOM 1536 O O . LEU A 1 207 ? 0.799 3.058 5.080 1.00 98.50 207 LEU A O 1
ATOM 1540 N N . GLN A 1 208 ? 2.929 2.725 4.482 1.00 98.31 208 GLN A N 1
ATOM 1541 C CA . GLN A 1 208 ? 3.213 1.795 5.581 1.00 98.31 208 GLN A CA 1
ATOM 1542 C C . GLN A 1 208 ? 3.169 2.492 6.946 1.00 98.31 208 GLN A C 1
ATOM 1544 O O . GLN A 1 208 ? 2.614 1.942 7.897 1.00 98.31 208 GLN A O 1
ATOM 1549 N N . VAL A 1 209 ? 3.712 3.709 7.042 1.00 98.25 209 VAL A N 1
ATOM 1550 C CA . VAL A 1 209 ? 3.664 4.519 8.269 1.00 98.25 209 VAL A CA 1
ATOM 1551 C C . VAL A 1 209 ? 2.228 4.933 8.597 1.00 98.25 209 VAL A C 1
ATOM 1553 O O . VAL A 1 209 ? 1.797 4.809 9.746 1.00 98.25 209 VAL A O 1
ATOM 1556 N N . GLU A 1 210 ? 1.456 5.373 7.604 1.00 98.31 210 GLU A N 1
ATOM 1557 C CA . GLU A 1 210 ? 0.036 5.693 7.786 1.00 98.31 210 GLU A CA 1
ATOM 1558 C C . GLU A 1 210 ? -0.764 4.470 8.244 1.00 98.31 210 GLU A C 1
ATOM 1560 O O . GLU A 1 210 ? -1.527 4.565 9.206 1.00 98.31 210 GLU A O 1
ATOM 1565 N N . ALA A 1 211 ? -0.548 3.306 7.625 1.00 97.88 211 ALA A N 1
ATOM 1566 C CA . ALA A 1 211 ? -1.200 2.062 8.020 1.00 97.88 211 ALA A CA 1
ATOM 1567 C C . ALA A 1 211 ? -0.872 1.680 9.472 1.00 97.88 211 ALA A C 1
ATOM 1569 O O . ALA A 1 211 ? -1.783 1.373 10.240 1.00 97.88 211 ALA A O 1
ATOM 1570 N N . ALA A 1 212 ? 0.397 1.770 9.881 1.00 97.19 212 ALA A N 1
ATOM 1571 C CA . ALA A 1 212 ? 0.802 1.519 11.264 1.00 97.19 212 ALA A CA 1
ATOM 1572 C C . ALA A 1 212 ? 0.127 2.492 12.248 1.00 97.19 212 ALA A C 1
ATOM 1574 O O . ALA A 1 212 ? -0.368 2.079 13.297 1.00 97.19 212 ALA A O 1
ATOM 1575 N N . THR A 1 213 ? 0.034 3.771 11.880 1.00 98.31 213 THR A N 1
ATOM 1576 C CA . THR A 1 213 ? -0.637 4.799 12.692 1.00 98.31 213 THR A CA 1
ATOM 1577 C C . THR A 1 213 ? -2.136 4.514 12.834 1.00 98.31 213 THR A C 1
ATOM 1579 O O . THR A 1 213 ? -2.718 4.697 13.905 1.00 98.31 213 THR A O 1
ATOM 1582 N N . LEU A 1 214 ? -2.787 4.060 11.760 1.00 98.44 214 LEU A N 1
ATOM 1583 C CA . LEU A 1 214 ? -4.199 3.678 11.787 1.00 98.44 214 LEU A CA 1
ATOM 1584 C C . LEU A 1 214 ? -4.438 2.439 12.653 1.00 98.44 214 LEU A C 1
ATOM 1586 O O . LEU A 1 214 ? -5.407 2.421 13.409 1.00 98.44 214 LEU A O 1
ATOM 1590 N N . GLU A 1 215 ? -3.559 1.441 12.587 1.00 98.19 215 GLU A N 1
ATOM 1591 C CA . GLU A 1 215 ? -3.625 0.266 13.462 1.00 98.19 215 GLU A CA 1
ATOM 1592 C C . GLU A 1 215 ? -3.454 0.641 14.939 1.00 98.19 215 GLU A C 1
ATOM 1594 O O . GLU A 1 215 ? -4.223 0.186 15.788 1.00 98.19 215 GLU A O 1
ATOM 1599 N N . GLU A 1 216 ? -2.530 1.549 15.263 1.00 98.00 216 GLU A N 1
ATOM 1600 C CA . GLU A 1 216 ? -2.381 2.042 16.633 1.00 98.00 216 GLU A CA 1
ATOM 1601 C C . GLU A 1 216 ? -3.654 2.751 17.120 1.00 98.00 216 GLU A C 1
ATOM 1603 O O . GLU A 1 216 ? -4.155 2.463 18.210 1.00 98.00 216 GLU A O 1
ATOM 1608 N N . ARG A 1 217 ? -4.234 3.630 16.291 1.00 98.31 217 ARG A N 1
ATOM 1609 C CA . ARG A 1 217 ? -5.497 4.314 16.613 1.00 98.31 217 ARG A CA 1
ATOM 1610 C C . ARG A 1 217 ? -6.652 3.332 16.801 1.00 98.31 217 ARG A C 1
ATOM 1612 O O . ARG A 1 217 ? -7.440 3.506 17.726 1.00 98.31 217 ARG A O 1
ATOM 1619 N N . ARG A 1 218 ? -6.745 2.286 15.973 1.00 98.12 218 ARG A N 1
ATOM 1620 C CA . ARG A 1 218 ? -7.745 1.214 16.129 1.00 98.12 218 ARG A CA 1
ATOM 1621 C C . ARG A 1 218 ? -7.585 0.496 17.464 1.00 98.12 218 ARG A C 1
ATOM 1623 O O . ARG A 1 218 ? -8.570 0.314 18.174 1.00 98.12 218 ARG A O 1
ATOM 1630 N N . ALA A 1 219 ? -6.357 0.149 17.843 1.00 97.75 219 ALA A N 1
ATOM 1631 C CA . ALA A 1 219 ? -6.089 -0.489 19.127 1.00 97.75 219 ALA A CA 1
ATOM 1632 C C . ALA A 1 219 ? -6.434 0.425 20.316 1.00 97.75 219 ALA A C 1
ATOM 1634 O O . ALA A 1 219 ? -6.982 -0.040 21.317 1.00 97.75 219 ALA A O 1
ATOM 1635 N N . GLN A 1 220 ? -6.143 1.726 20.217 1.00 98.00 220 GLN A N 1
ATOM 1636 C CA . GLN A 1 220 ? -6.518 2.710 21.237 1.00 98.00 220 GLN A CA 1
ATOM 1637 C C . GLN A 1 220 ? -8.042 2.846 21.366 1.00 98.00 220 GLN A C 1
ATOM 1639 O O . GLN A 1 220 ? -8.551 2.836 22.487 1.00 98.00 220 GLN A O 1
ATOM 1644 N N . LEU A 1 221 ? -8.769 2.908 20.246 1.00 98.44 221 LEU A N 1
ATOM 1645 C CA . LEU A 1 221 ? -10.234 2.948 20.238 1.00 98.44 221 LEU A CA 1
ATOM 1646 C C . LEU A 1 221 ? -10.838 1.688 20.862 1.00 98.44 221 LEU A C 1
ATOM 1648 O O . LEU A 1 221 ? -11.657 1.811 21.763 1.00 98.44 221 LEU A O 1
ATOM 1652 N N . ALA A 1 222 ? -10.361 0.499 20.490 1.00 98.31 222 ALA A N 1
ATOM 1653 C CA . ALA A 1 222 ? -10.836 -0.757 21.074 1.00 98.31 222 ALA A CA 1
ATOM 1654 C C . ALA A 1 222 ? -10.629 -0.811 22.602 1.00 98.31 222 ALA A C 1
ATOM 1656 O O . ALA A 1 222 ? -11.491 -1.282 23.344 1.00 98.31 222 ALA A O 1
ATOM 1657 N N . ARG A 1 223 ? -9.500 -0.286 23.105 1.00 98.12 223 ARG A N 1
ATOM 1658 C CA . ARG A 1 223 ? -9.261 -0.165 24.555 1.00 98.12 223 ARG A CA 1
ATOM 1659 C C . ARG A 1 223 ? -10.211 0.836 25.214 1.00 98.12 223 ARG A C 1
ATOM 1661 O O . ARG A 1 223 ? -10.665 0.587 26.328 1.00 98.12 223 ARG A O 1
ATOM 1668 N N . ALA A 1 224 ? -10.490 1.959 24.555 1.00 98.25 224 ALA A N 1
ATOM 1669 C CA . ALA A 1 224 ? -11.411 2.970 25.063 1.00 98.25 224 ALA A CA 1
ATOM 1670 C C . ALA A 1 224 ? -12.856 2.452 25.111 1.00 98.25 224 ALA A C 1
ATOM 1672 O O . ALA A 1 224 ? -13.528 2.651 26.118 1.00 98.25 224 ALA A O 1
ATOM 1673 N N . GLU A 1 225 ? -13.304 1.739 24.076 1.00 98.38 225 GLU A N 1
ATOM 1674 C CA . GLU A 1 225 ? -14.611 1.070 24.034 1.00 98.38 225 GLU A CA 1
ATOM 1675 C C . GLU A 1 225 ? -14.747 0.063 25.178 1.00 98.38 225 GLU A C 1
ATOM 1677 O O . GLU A 1 225 ? -15.674 0.170 25.976 1.00 98.38 225 GLU A O 1
ATOM 1682 N N . ALA A 1 226 ? -13.759 -0.820 25.365 1.00 98.12 226 ALA A N 1
ATOM 1683 C CA . ALA A 1 226 ? -13.767 -1.773 26.475 1.00 98.12 226 ALA A CA 1
ATOM 1684 C C . ALA A 1 226 ? -13.817 -1.086 27.856 1.00 98.12 226 ALA A C 1
ATOM 1686 O O . ALA A 1 226 ? -14.502 -1.553 28.769 1.00 98.12 226 ALA A O 1
ATOM 1687 N N . ALA A 1 227 ? -13.111 0.037 28.025 1.00 98.06 227 ALA A N 1
ATOM 1688 C CA . ALA A 1 227 ? -13.146 0.813 29.264 1.00 98.06 227 ALA A CA 1
ATOM 1689 C C . ALA A 1 227 ? -14.505 1.501 29.490 1.00 98.06 227 ALA A C 1
ATOM 1691 O O . ALA A 1 227 ? -14.969 1.590 30.629 1.00 98.06 227 ALA A O 1
ATOM 1692 N N . LEU A 1 228 ? -15.147 1.986 28.423 1.00 98.50 228 LEU A N 1
ATOM 1693 C CA . LEU A 1 228 ? -16.489 2.564 28.485 1.00 98.50 228 LEU A CA 1
ATOM 1694 C C . LEU A 1 228 ? -17.540 1.505 28.820 1.00 98.50 228 LEU A C 1
ATOM 1696 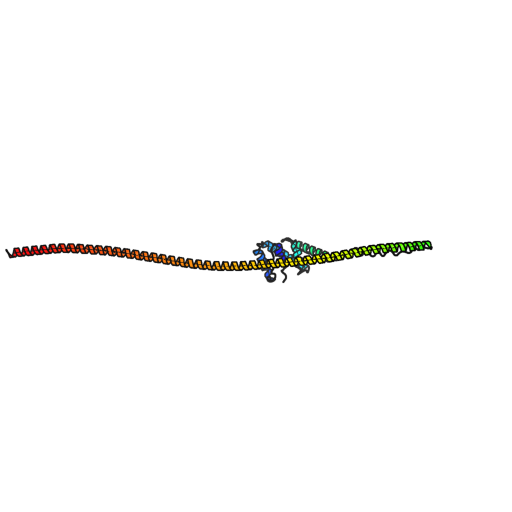O O . LEU A 1 228 ? -18.380 1.759 29.680 1.00 98.50 228 LEU A O 1
ATOM 1700 N N . ASP A 1 229 ? -17.452 0.316 28.227 1.00 98.44 229 ASP A N 1
ATOM 1701 C CA . ASP A 1 229 ? -18.351 -0.802 28.524 1.00 98.44 229 ASP A CA 1
ATOM 1702 C C . ASP A 1 229 ? -18.232 -1.252 29.985 1.00 98.44 229 ASP A C 1
ATOM 1704 O O . ASP A 1 229 ? -19.242 -1.461 30.663 1.00 98.44 229 ASP A O 1
ATOM 1708 N N . ALA A 1 230 ? -17.004 -1.332 30.508 1.00 98.00 230 ALA A N 1
ATOM 1709 C CA . ALA A 1 230 ? -16.767 -1.632 31.918 1.00 98.00 230 ALA A CA 1
ATOM 1710 C C . ALA A 1 230 ? -17.409 -0.578 32.834 1.00 98.00 230 ALA A C 1
ATOM 1712 O O . ALA A 1 230 ? -18.145 -0.928 33.758 1.00 98.00 230 ALA A O 1
ATOM 1713 N N . ARG A 1 231 ? -17.209 0.713 32.532 1.00 98.00 231 ARG A N 1
ATOM 1714 C CA . ARG A 1 231 ? -17.842 1.808 33.282 1.00 98.00 231 ARG A CA 1
ATOM 1715 C C . ARG A 1 231 ? -19.362 1.760 33.201 1.00 98.00 231 ARG A C 1
ATOM 1717 O O . ARG A 1 231 ? -20.007 1.948 34.222 1.00 98.00 231 ARG A O 1
ATOM 1724 N N . ALA A 1 232 ? -19.932 1.481 32.029 1.00 97.81 232 ALA A N 1
ATOM 1725 C CA . ALA A 1 232 ? -21.376 1.360 31.847 1.00 97.81 232 ALA A CA 1
ATOM 1726 C C . ALA A 1 232 ? -21.967 0.204 32.672 1.00 97.81 232 ALA A C 1
ATOM 1728 O O . ALA A 1 232 ? -23.060 0.323 33.228 1.00 97.81 232 ALA A O 1
ATOM 1729 N N . ALA A 1 233 ? -21.246 -0.915 32.782 1.00 97.62 233 ALA A N 1
ATOM 1730 C CA . ALA A 1 233 ? -21.644 -2.026 33.638 1.00 97.62 233 ALA A CA 1
ATOM 1731 C C . ALA A 1 233 ? -21.581 -1.657 35.132 1.00 97.62 233 ALA A C 1
ATOM 1733 O O . ALA A 1 233 ? -22.477 -2.027 35.893 1.00 97.62 233 ALA A O 1
ATOM 1734 N N . GLU A 1 234 ? -20.556 -0.915 35.556 1.00 97.94 234 GLU A N 1
ATOM 1735 C CA . GLU A 1 234 ? -20.436 -0.410 36.929 1.00 97.94 234 GLU A CA 1
ATOM 1736 C C . GLU A 1 234 ? -21.564 0.561 37.288 1.00 97.94 234 GLU A C 1
ATOM 1738 O O . GLU A 1 234 ? -22.185 0.396 38.341 1.00 97.94 234 GLU A O 1
ATOM 1743 N N . THR A 1 235 ? -21.890 1.523 36.415 1.00 97.88 235 THR A N 1
ATOM 1744 C CA . THR A 1 235 ? -23.012 2.444 36.654 1.00 97.88 235 THR A CA 1
ATOM 1745 C C . THR A 1 235 ? -24.337 1.709 36.753 1.00 97.88 235 THR A C 1
ATOM 1747 O O . THR A 1 235 ? -25.084 1.980 37.686 1.00 97.88 235 THR A O 1
ATOM 1750 N N . ARG A 1 236 ? -24.612 0.731 35.878 1.00 97.88 236 ARG A N 1
ATOM 1751 C CA . ARG A 1 236 ? -25.845 -0.074 35.972 1.00 97.88 236 ARG A CA 1
ATOM 1752 C C . ARG A 1 236 ? -25.963 -0.795 37.314 1.00 97.88 236 ARG A C 1
ATOM 1754 O O . ARG A 1 236 ? -27.002 -0.716 37.959 1.00 97.88 236 ARG A O 1
ATOM 1761 N N . ARG A 1 237 ? -24.886 -1.433 37.785 1.00 97.50 237 ARG A N 1
ATOM 1762 C CA . ARG A 1 237 ? -24.875 -2.095 39.104 1.00 97.50 237 ARG A CA 1
ATOM 1763 C C . ARG A 1 237 ? -25.084 -1.104 40.248 1.00 97.50 237 ARG A C 1
ATOM 1765 O O . ARG A 1 237 ? -25.774 -1.418 41.215 1.00 97.50 237 ARG A O 1
ATOM 1772 N N . ALA A 1 238 ? -24.494 0.087 40.156 1.00 97.12 238 ALA A N 1
ATOM 1773 C CA . ALA A 1 238 ? -24.688 1.135 41.152 1.00 97.12 238 ALA A CA 1
ATOM 1774 C C . ALA A 1 238 ? -26.138 1.650 41.161 1.00 97.12 238 ALA A C 1
ATOM 1776 O O . ALA A 1 238 ? -26.717 1.826 42.232 1.00 97.12 238 ALA A O 1
ATOM 1777 N N . GLU A 1 239 ? -26.748 1.844 39.990 1.00 97.31 239 GLU A N 1
ATOM 1778 C CA . GLU A 1 239 ? -28.158 2.228 39.852 1.00 97.31 239 GLU A CA 1
ATOM 1779 C C . GLU A 1 239 ? -29.095 1.167 40.440 1.00 97.31 239 GLU A C 1
ATOM 1781 O O . GLU A 1 239 ? -29.997 1.506 41.210 1.00 97.31 239 GLU A O 1
ATOM 1786 N N . GLU A 1 240 ? -28.845 -0.114 40.160 1.00 97.19 240 GLU A N 1
ATOM 1787 C CA . GLU A 1 240 ? -29.579 -1.242 40.747 1.00 97.19 240 GLU A CA 1
ATOM 1788 C C . GLU A 1 240 ? -29.449 -1.272 42.277 1.00 97.19 240 GLU A C 1
ATOM 1790 O O . GLU A 1 240 ? -30.448 -1.425 42.984 1.00 97.19 240 GLU A O 1
ATOM 1795 N N . ALA A 1 241 ? -28.242 -1.054 42.811 1.00 97.56 241 ALA A N 1
ATOM 1796 C CA . ALA A 1 241 ? -28.009 -0.992 44.252 1.00 97.56 241 ALA A CA 1
ATOM 1797 C C . ALA A 1 241 ? -28.757 0.180 44.910 1.00 97.56 241 ALA A C 1
ATOM 1799 O O . ALA A 1 241 ? -29.360 0.019 45.975 1.00 97.56 241 ALA A O 1
ATOM 1800 N N . VAL A 1 242 ? -28.774 1.352 44.268 1.00 98.00 242 VAL A N 1
ATOM 1801 C CA . VAL A 1 242 ? -29.541 2.514 44.740 1.00 98.00 242 VAL A CA 1
ATOM 1802 C C . VAL A 1 242 ? -31.044 2.235 44.690 1.00 98.00 242 VAL A C 1
ATOM 1804 O O . VAL A 1 242 ? -31.756 2.577 45.637 1.00 98.00 242 VAL A O 1
ATOM 1807 N N . ALA A 1 243 ? -31.541 1.604 43.626 1.00 97.31 243 ALA A N 1
ATOM 1808 C CA . ALA A 1 243 ? -32.946 1.221 43.513 1.00 97.31 243 ALA A CA 1
ATOM 1809 C C . ALA A 1 243 ? -33.353 0.238 44.624 1.00 97.31 243 ALA A C 1
ATOM 1811 O O . ALA A 1 243 ? -34.376 0.446 45.280 1.00 97.31 243 ALA A O 1
ATOM 1812 N N . ALA A 1 244 ? -32.518 -0.767 44.905 1.00 97.62 244 ALA A N 1
ATOM 1813 C CA . ALA A 1 244 ? -32.733 -1.708 46.001 1.00 97.62 244 ALA A CA 1
ATOM 1814 C C . ALA A 1 244 ? -32.731 -1.008 47.371 1.00 97.62 244 ALA A C 1
ATOM 1816 O O . ALA A 1 244 ? -33.628 -1.231 48.182 1.00 97.62 244 ALA A O 1
ATOM 1817 N N . ALA A 1 245 ? -31.779 -0.102 47.621 1.00 96.94 245 ALA A N 1
ATOM 1818 C CA . ALA A 1 245 ? -31.728 0.667 48.865 1.00 96.94 245 ALA A CA 1
ATOM 1819 C C . ALA A 1 245 ? -32.973 1.553 49.054 1.00 96.94 245 ALA A C 1
ATOM 1821 O O . ALA A 1 245 ? -33.525 1.620 50.153 1.00 96.94 245 ALA A O 1
ATOM 1822 N N . ARG A 1 246 ? -33.457 2.194 47.980 1.00 97.19 246 ARG A N 1
ATOM 1823 C CA . ARG A 1 246 ? -34.705 2.974 47.995 1.00 97.19 246 ARG A CA 1
ATOM 1824 C C . ARG A 1 246 ? -35.920 2.104 48.304 1.00 97.19 246 ARG A C 1
ATOM 1826 O O . ARG A 1 246 ? -36.761 2.525 49.093 1.00 97.19 246 ARG A O 1
ATOM 1833 N N . ALA A 1 247 ? -36.001 0.903 47.731 1.00 97.00 247 ALA A N 1
ATOM 1834 C CA . ALA A 1 247 ? 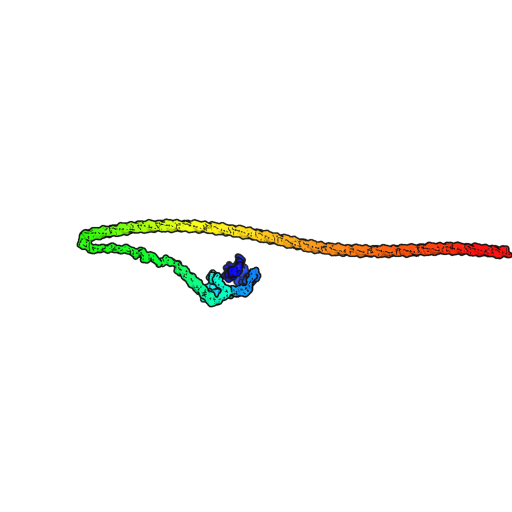-37.082 -0.038 48.017 1.00 97.00 247 ALA A CA 1
ATOM 1835 C C . ALA A 1 247 ? -37.082 -0.470 49.493 1.00 97.00 247 ALA A C 1
ATOM 1837 O O . ALA A 1 247 ? -38.126 -0.433 50.143 1.00 97.00 247 ALA A O 1
ATOM 1838 N N . THR A 1 248 ? -35.911 -0.791 50.052 1.00 97.19 248 THR A N 1
ATOM 1839 C CA . THR A 1 248 ? -35.760 -1.126 51.478 1.00 97.19 248 THR A CA 1
ATOM 1840 C C . THR A 1 248 ? -36.150 0.042 52.384 1.00 97.19 248 THR A C 1
ATOM 1842 O O . THR A 1 248 ? -36.858 -0.155 53.370 1.00 97.19 248 THR A O 1
ATOM 1845 N N . LEU A 1 249 ? -35.736 1.268 52.044 1.00 97.44 249 LEU A N 1
ATOM 1846 C CA . LEU A 1 249 ? -36.117 2.465 52.795 1.00 97.44 249 LEU A CA 1
ATOM 1847 C C . LEU A 1 249 ? -37.634 2.686 52.767 1.00 97.44 249 LEU A C 1
ATOM 1849 O O . LEU A 1 249 ? -38.224 2.932 53.815 1.00 97.44 249 LEU A O 1
ATOM 1853 N N . ALA A 1 250 ? -38.265 2.562 51.596 1.00 97.44 250 ALA A N 1
ATOM 1854 C CA . ALA A 1 250 ? -39.712 2.703 51.452 1.00 97.44 250 ALA A CA 1
ATOM 1855 C C . ALA A 1 250 ? -40.473 1.642 52.267 1.00 97.44 250 ALA A C 1
ATOM 1857 O O . ALA A 1 250 ? -41.444 1.967 52.948 1.00 97.44 250 ALA A O 1
ATOM 1858 N N . ALA A 1 251 ? -39.999 0.392 52.268 1.00 97.19 251 ALA A N 1
ATOM 1859 C CA . ALA A 1 251 ? -40.570 -0.671 53.092 1.00 97.19 251 ALA A CA 1
ATOM 1860 C C . ALA A 1 251 ? -40.435 -0.374 54.598 1.00 97.19 251 ALA A C 1
ATOM 1862 O O . ALA A 1 251 ? -41.400 -0.521 55.346 1.00 97.19 251 ALA A O 1
ATOM 1863 N N . GLY A 1 252 ? -39.265 0.103 55.040 1.00 97.12 252 GLY A N 1
ATOM 1864 C CA . GLY A 1 252 ? -39.045 0.511 56.430 1.00 97.12 252 GLY A CA 1
ATOM 1865 C C . GLY A 1 252 ? -39.921 1.696 56.851 1.00 97.12 252 GLY A C 1
ATOM 1866 O O . GLY A 1 252 ? -40.462 1.701 57.954 1.00 97.12 252 GLY A O 1
ATOM 1867 N N . GLN A 1 253 ? -40.117 2.677 55.966 1.00 97.06 253 GLN A N 1
ATOM 1868 C CA . GLN A 1 253 ? -41.029 3.801 56.201 1.00 97.06 253 GLN A CA 1
ATOM 1869 C C . GLN A 1 253 ? -42.480 3.332 56.350 1.00 97.06 253 GLN A C 1
ATOM 1871 O O . GLN A 1 253 ? -43.146 3.737 57.300 1.00 97.06 253 GLN A O 1
ATOM 1876 N N . ALA A 1 254 ? -42.943 2.434 55.476 1.00 96.62 254 ALA A N 1
ATOM 1877 C CA . ALA A 1 254 ? -44.288 1.870 55.562 1.00 96.62 254 ALA A CA 1
ATOM 1878 C C . ALA A 1 254 ? -44.515 1.098 56.875 1.00 96.62 254 ALA A C 1
ATOM 1880 O O . ALA A 1 254 ? -45.561 1.254 57.503 1.00 96.62 254 ALA A O 1
ATOM 1881 N N . ALA A 1 255 ? -43.526 0.318 57.328 1.00 97.06 255 ALA A N 1
ATOM 1882 C CA . ALA A 1 255 ? -43.593 -0.381 58.613 1.00 97.06 255 ALA A CA 1
ATOM 1883 C C . ALA A 1 255 ? -43.684 0.598 59.800 1.00 97.06 255 ALA A C 1
ATOM 1885 O O . ALA A 1 255 ? -44.544 0.446 60.661 1.00 97.06 255 ALA A O 1
ATOM 1886 N N . LEU A 1 256 ? -42.864 1.656 59.808 1.00 97.44 256 LEU A N 1
ATOM 1887 C CA . LEU A 1 256 ? -42.912 2.689 60.851 1.00 97.44 256 LEU A CA 1
ATOM 1888 C C . LEU A 1 256 ? -44.244 3.451 60.878 1.00 97.44 256 LEU A C 1
ATOM 1890 O O . LEU A 1 256 ? -44.706 3.859 61.944 1.00 97.44 256 LEU A O 1
ATOM 1894 N N . GLU A 1 257 ? -44.857 3.692 59.720 1.00 97.62 257 GLU A N 1
ATOM 1895 C CA . GLU A 1 257 ? -46.188 4.299 59.648 1.00 97.62 257 GLU A CA 1
ATOM 1896 C C . GLU A 1 257 ? -47.265 3.387 60.235 1.00 97.62 257 GLU A C 1
ATOM 1898 O O . GLU A 1 257 ? -48.147 3.871 60.947 1.00 97.62 257 GLU A O 1
ATOM 1903 N N . GLU A 1 258 ? -47.179 2.083 59.983 1.00 97.44 258 GLU A N 1
ATOM 1904 C CA . GLU A 1 258 ? -48.094 1.100 60.557 1.00 97.44 258 GLU A CA 1
ATOM 1905 C C . GLU A 1 258 ? -47.935 1.004 62.081 1.00 97.44 258 GLU A C 1
ATOM 1907 O O . GLU A 1 258 ? -48.923 1.131 62.808 1.00 97.44 258 GLU A O 1
ATOM 1912 N N . ASP A 1 259 ? -46.701 0.929 62.585 1.00 97.50 259 ASP A N 1
ATOM 1913 C CA . ASP A 1 259 ? -46.420 0.945 64.027 1.00 97.50 259 ASP A CA 1
ATOM 1914 C C . ASP A 1 259 ? -46.971 2.212 64.698 1.00 97.50 259 ASP A C 1
ATOM 1916 O O . ASP A 1 259 ? -47.571 2.156 65.777 1.00 97.50 259 ASP A O 1
ATOM 1920 N N . ARG A 1 260 ? -46.829 3.376 64.047 1.00 97.25 260 ARG A N 1
ATOM 1921 C CA . ARG A 1 260 ? -47.413 4.639 64.529 1.00 97.25 260 ARG A CA 1
ATOM 1922 C C . ARG A 1 260 ? -48.937 4.578 64.602 1.00 97.25 260 ARG A C 1
ATOM 1924 O O . ARG A 1 260 ? -49.499 5.056 65.588 1.00 97.25 260 ARG A O 1
ATOM 1931 N N . ARG A 1 261 ? -49.611 3.999 63.600 1.00 97.19 261 ARG A N 1
ATOM 1932 C CA . ARG A 1 261 ? -51.077 3.821 63.613 1.00 97.19 261 ARG A CA 1
ATOM 1933 C C . ARG A 1 261 ? -51.513 2.898 64.746 1.00 97.19 261 ARG A C 1
ATOM 1935 O O . ARG A 1 261 ? -52.457 3.230 65.462 1.00 97.19 261 ARG A O 1
ATOM 1942 N N . GLN A 1 262 ? -50.806 1.791 64.954 1.00 97.19 262 GLN A N 1
ATOM 1943 C CA . GLN A 1 262 ? -51.092 0.850 66.039 1.00 97.19 262 GLN A CA 1
ATOM 1944 C C . GLN A 1 262 ? -50.891 1.498 67.412 1.00 97.19 262 GLN A C 1
ATOM 1946 O O . GLN A 1 262 ? -51.767 1.405 68.273 1.00 97.19 262 GLN A O 1
ATOM 1951 N N . CYS A 1 263 ? -49.796 2.238 67.603 1.00 97.25 263 CYS A N 1
ATOM 1952 C CA . CYS A 1 263 ? -49.548 2.992 68.832 1.00 97.25 263 CYS A CA 1
ATOM 1953 C C . CYS A 1 263 ? -50.639 4.038 69.094 1.00 97.25 263 CYS A C 1
ATOM 1955 O O . CYS A 1 263 ? -51.119 4.152 70.222 1.00 97.25 263 CYS A O 1
ATOM 1957 N N . ALA A 1 264 ? -51.070 4.773 68.062 1.00 96.88 264 ALA A N 1
ATOM 1958 C CA . ALA A 1 264 ? -52.167 5.730 68.176 1.00 96.88 264 ALA A CA 1
ATOM 1959 C C . ALA A 1 264 ? -53.488 5.044 68.569 1.00 96.88 264 ALA A C 1
ATOM 1961 O O . ALA A 1 264 ? -54.201 5.539 69.442 1.00 96.88 264 ALA A O 1
ATOM 1962 N N . ALA A 1 265 ? -53.792 3.877 67.990 1.00 96.69 265 ALA A N 1
ATOM 1963 C CA . ALA A 1 265 ? -54.974 3.093 68.345 1.00 96.69 265 ALA A CA 1
ATOM 1964 C C . ALA A 1 265 ? -54.937 2.613 69.807 1.00 96.69 265 ALA A C 1
ATOM 1966 O O . ALA A 1 265 ? -55.930 2.743 70.526 1.00 96.69 265 ALA A O 1
ATOM 1967 N N . VAL A 1 266 ? -53.784 2.122 70.278 1.00 97.44 266 VAL A N 1
ATOM 1968 C CA . VAL A 1 266 ? -53.590 1.727 71.684 1.00 97.44 266 VAL A CA 1
ATOM 1969 C C . VAL A 1 266 ? -53.753 2.928 72.614 1.00 97.44 266 VAL A C 1
ATOM 1971 O O . VAL A 1 266 ? -54.477 2.835 73.605 1.00 97.44 266 VAL A O 1
ATOM 1974 N N . ALA A 1 267 ? -53.135 4.067 72.288 1.00 96.44 267 ALA A N 1
ATOM 1975 C CA . ALA A 1 267 ? -53.249 5.291 73.077 1.00 96.44 267 ALA A CA 1
ATOM 1976 C C . ALA A 1 267 ? -54.709 5.758 73.194 1.00 96.44 267 ALA A C 1
ATOM 1978 O O . ALA A 1 267 ? -55.175 6.040 74.298 1.00 96.44 267 ALA A O 1
ATOM 1979 N N . HIS A 1 268 ? -55.463 5.762 72.090 1.00 95.62 268 HIS A N 1
ATOM 1980 C CA . HIS A 1 268 ? -56.897 6.062 72.116 1.00 95.62 268 HIS A CA 1
ATOM 1981 C C . HIS A 1 268 ? -57.684 5.079 72.994 1.00 95.62 268 HIS A C 1
ATOM 1983 O O . HIS A 1 268 ? -58.496 5.511 73.813 1.00 95.62 268 HIS A O 1
ATOM 1989 N N . GLY A 1 269 ? -57.401 3.776 72.898 1.00 96.81 269 GLY A N 1
ATOM 1990 C CA . GLY A 1 269 ? -58.034 2.762 73.746 1.00 96.81 269 GLY A CA 1
ATOM 1991 C C . GLY A 1 269 ? -57.758 2.956 75.243 1.00 96.81 269 GLY A C 1
ATOM 1992 O O . GLY A 1 269 ? -58.656 2.759 76.065 1.00 96.81 269 GLY A O 1
ATOM 1993 N N . LEU A 1 270 ? -56.545 3.384 75.611 1.00 96.88 270 LEU A N 1
ATOM 1994 C CA . LEU A 1 270 ? -56.199 3.719 76.996 1.00 96.88 270 LEU A CA 1
ATOM 1995 C C . LEU A 1 270 ? -56.966 4.946 77.494 1.00 96.88 270 LEU A C 1
ATOM 1997 O O . LEU A 1 270 ? -57.527 4.892 78.586 1.00 96.88 270 LEU 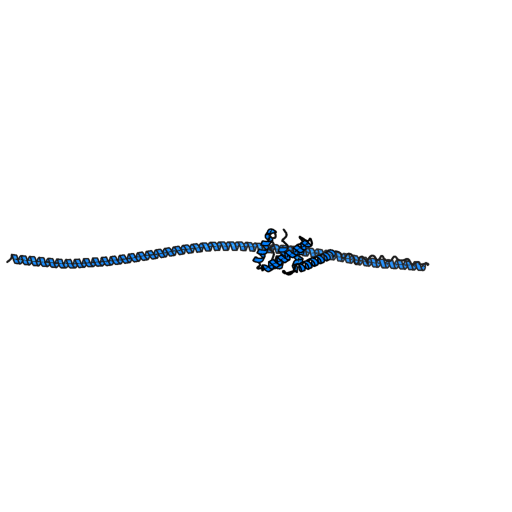A O 1
ATOM 2001 N N . VAL A 1 271 ? -57.056 6.004 76.683 1.00 96.88 271 VAL A N 1
ATOM 2002 C CA . VAL A 1 271 ? -57.839 7.207 77.017 1.00 96.88 271 VAL A CA 1
ATOM 2003 C C . VAL A 1 271 ? -59.313 6.858 77.241 1.00 96.88 271 VAL A C 1
ATOM 2005 O O . VAL A 1 271 ? -59.923 7.313 78.209 1.00 96.88 271 VAL A O 1
ATOM 2008 N N . ASP A 1 272 ? -59.899 6.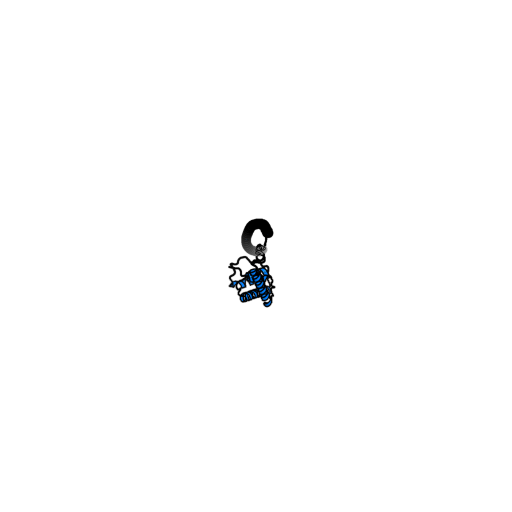013 76.394 1.00 96.06 272 ASP A N 1
ATOM 2009 C CA . ASP A 1 272 ? -61.292 5.590 76.560 1.00 96.06 272 ASP A CA 1
ATOM 2010 C C . ASP A 1 272 ? -61.495 4.720 77.802 1.00 96.06 272 ASP A C 1
ATOM 2012 O O . ASP A 1 272 ? -62.500 4.858 78.506 1.00 96.06 272 ASP A O 1
ATOM 2016 N N . ARG A 1 273 ? -60.535 3.846 78.121 1.00 96.19 273 ARG A N 1
ATOM 2017 C CA . ARG A 1 273 ? -60.571 3.052 79.352 1.00 96.19 273 ARG A CA 1
ATOM 2018 C C . ARG A 1 273 ? -60.445 3.931 80.592 1.00 96.19 273 ARG A C 1
ATOM 2020 O O . ARG A 1 273 ? -61.183 3.706 81.546 1.00 96.19 273 ARG A O 1
ATOM 2027 N N . GLU A 1 274 ? -59.581 4.941 80.567 1.00 96.38 274 GLU A N 1
ATOM 2028 C CA . GLU A 1 274 ? -59.441 5.926 81.643 1.00 96.38 274 GLU A CA 1
ATOM 2029 C C . GLU A 1 274 ? -60.747 6.702 81.859 1.00 96.38 274 GLU A C 1
ATOM 2031 O O . GLU A 1 274 ? -61.205 6.837 82.991 1.00 96.38 274 GLU A O 1
ATOM 2036 N N . ARG A 1 275 ? -61.407 7.145 80.780 1.00 95.56 275 ARG A N 1
ATOM 2037 C CA . ARG A 1 275 ? -62.731 7.789 80.861 1.00 95.56 275 ARG A CA 1
ATOM 2038 C C . ARG A 1 275 ? -63.776 6.875 81.499 1.00 95.56 275 ARG A C 1
ATOM 2040 O O . ARG A 1 275 ? -64.521 7.320 82.369 1.00 95.56 275 ARG A O 1
ATOM 2047 N N . ARG A 1 276 ? -63.827 5.602 81.089 1.00 95.62 276 ARG A N 1
ATOM 2048 C CA . ARG A 1 276 ? -64.749 4.606 81.667 1.00 95.62 276 ARG A CA 1
ATOM 2049 C C . ARG A 1 276 ? -64.446 4.332 83.139 1.00 95.62 276 ARG A C 1
ATOM 2051 O O . ARG A 1 276 ? -65.381 4.229 83.924 1.00 95.62 276 ARG A O 1
ATOM 2058 N N . LEU A 1 277 ? -63.168 4.240 83.511 1.00 96.31 277 LEU A N 1
ATOM 2059 C CA . LEU A 1 277 ? -62.741 4.067 84.901 1.00 96.31 277 LEU A CA 1
ATOM 2060 C C . LEU A 1 277 ? -63.155 5.264 85.757 1.00 96.31 277 LEU A C 1
ATOM 2062 O O . LEU A 1 277 ? -63.821 5.058 86.760 1.00 96.31 277 LEU A O 1
ATOM 2066 N N . LYS A 1 278 ? -62.883 6.498 85.315 1.00 95.69 278 LYS A N 1
ATOM 2067 C CA . LYS A 1 278 ? -63.325 7.721 86.009 1.00 95.69 278 LYS A CA 1
ATOM 2068 C C . LYS A 1 278 ? -64.844 7.774 86.196 1.00 95.69 278 LYS A C 1
ATOM 2070 O O . LYS A 1 278 ? -65.322 8.158 87.259 1.00 95.69 278 LYS A O 1
ATOM 2075 N N . ALA A 1 279 ? -65.614 7.366 85.185 1.00 94.75 279 ALA A N 1
ATOM 2076 C CA . ALA A 1 279 ? -67.070 7.282 85.298 1.00 94.75 279 ALA A CA 1
ATOM 2077 C C . ALA A 1 279 ? -67.518 6.219 86.320 1.00 94.75 279 ALA A C 1
ATOM 2079 O O . ALA A 1 279 ? -68.426 6.470 87.109 1.00 94.75 279 ALA A O 1
ATOM 2080 N N . ALA A 1 280 ? -66.872 5.049 86.336 1.00 94.81 280 ALA A N 1
ATOM 2081 C CA . ALA A 1 280 ? -67.152 3.997 87.310 1.00 94.81 280 ALA A CA 1
ATOM 2082 C C . ALA A 1 280 ? -66.756 4.407 88.738 1.00 94.81 280 ALA A C 1
ATOM 2084 O O . ALA A 1 280 ? -67.529 4.181 89.662 1.00 94.81 280 ALA A O 1
ATOM 2085 N N . GLU A 1 281 ? -65.599 5.048 88.920 1.00 95.69 281 GLU A N 1
ATOM 2086 C CA . GLU A 1 281 ? -65.151 5.604 90.203 1.00 95.69 281 GLU A CA 1
ATOM 2087 C C . GLU A 1 281 ? -66.154 6.623 90.752 1.00 95.69 281 GLU A C 1
ATOM 2089 O O . GLU A 1 281 ? -66.491 6.561 91.932 1.00 95.69 281 GLU A O 1
ATOM 2094 N N . ALA A 1 282 ? -66.692 7.506 89.903 1.00 94.75 282 ALA A N 1
ATOM 2095 C CA . ALA A 1 282 ? -67.729 8.458 90.300 1.00 94.75 282 ALA A CA 1
ATOM 2096 C C . ALA A 1 282 ? -69.023 7.761 90.762 1.00 94.75 282 ALA A C 1
ATOM 2098 O O . ALA A 1 282 ? -69.587 8.132 91.789 1.00 94.75 282 ALA A O 1
ATOM 2099 N N . LEU A 1 283 ? -69.473 6.719 90.050 1.00 95.31 283 LEU A N 1
ATOM 2100 C CA . LEU A 1 283 ? -70.629 5.910 90.466 1.00 95.31 283 LEU A CA 1
ATOM 2101 C C . LEU A 1 283 ? -70.378 5.180 91.792 1.0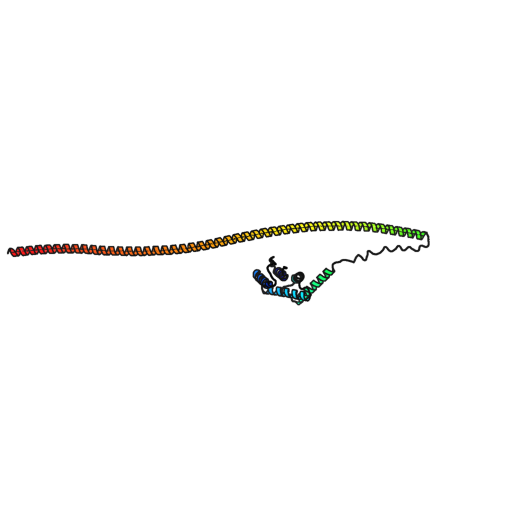0 95.31 283 LEU A C 1
ATOM 2103 O O . LEU A 1 283 ? -71.280 5.064 92.616 1.00 95.31 283 LEU A O 1
ATOM 2107 N N . LEU A 1 284 ? -69.157 4.690 92.008 1.00 94.94 284 LEU A N 1
ATOM 2108 C CA . LEU A 1 284 ? -68.770 3.974 93.222 1.00 94.94 284 LEU A CA 1
ATOM 2109 C C . LEU A 1 284 ? -68.675 4.925 94.424 1.00 94.94 284 LEU A C 1
ATOM 2111 O O . LEU A 1 284 ? -69.110 4.572 95.518 1.00 94.94 284 LEU A O 1
ATOM 2115 N N . ALA A 1 285 ? -68.173 6.146 94.212 1.00 94.44 285 ALA A N 1
ATOM 2116 C CA . ALA A 1 285 ? -68.207 7.218 95.202 1.00 94.44 285 ALA A CA 1
ATOM 2117 C C . ALA A 1 285 ? -69.651 7.583 95.580 1.00 94.44 285 ALA A C 1
ATOM 2119 O O . ALA A 1 285 ? -69.973 7.595 96.763 1.00 94.44 285 ALA A O 1
ATOM 2120 N N . GLN A 1 286 ? -70.537 7.757 94.593 1.00 93.44 286 GLN A N 1
ATOM 2121 C CA . GLN A 1 286 ? -71.962 7.997 94.841 1.00 93.44 286 GLN A CA 1
ATOM 2122 C C . GLN A 1 286 ? -72.602 6.859 95.649 1.00 93.44 286 GLN A C 1
ATOM 2124 O O . GLN A 1 286 ? -73.276 7.113 96.640 1.00 93.44 286 GLN A O 1
ATOM 2129 N N . ALA A 1 287 ? -72.360 5.600 95.272 1.00 93.38 287 ALA A N 1
ATOM 2130 C CA . ALA A 1 287 ? -72.896 4.447 95.993 1.00 93.38 287 ALA A CA 1
ATOM 2131 C C . ALA A 1 287 ? -72.385 4.373 97.442 1.00 93.38 287 ALA A C 1
ATOM 2133 O O . ALA A 1 287 ? -73.128 3.982 98.343 1.00 93.38 287 ALA A O 1
ATOM 2134 N N . LYS A 1 288 ? -71.126 4.759 97.681 1.00 93.44 288 LYS A N 1
ATOM 2135 C CA . LYS A 1 288 ? -70.562 4.877 99.029 1.00 93.44 288 LYS A CA 1
ATOM 2136 C C . LYS A 1 288 ? -71.261 5.983 99.827 1.00 93.44 288 LYS A C 1
ATOM 2138 O O . LYS A 1 288 ? -71.626 5.743 100.975 1.00 93.44 288 LYS A O 1
ATOM 2143 N N . ASP A 1 289 ? -71.471 7.157 99.239 1.00 92.00 289 ASP A N 1
ATOM 2144 C CA . ASP A 1 289 ? -72.168 8.271 99.895 1.00 92.00 289 ASP A CA 1
ATOM 2145 C C . ASP A 1 289 ? -73.624 7.897 100.228 1.00 92.00 289 ASP A C 1
ATOM 2147 O O . ASP A 1 289 ? -74.092 8.119 101.349 1.00 92.00 289 ASP A O 1
ATOM 2151 N N . ASP A 1 290 ? -74.317 7.223 99.308 1.00 91.56 290 ASP A N 1
ATOM 2152 C CA . ASP A 1 290 ? -75.658 6.684 99.537 1.00 91.56 290 ASP A CA 1
ATOM 2153 C C . ASP A 1 290 ? -75.654 5.671 100.694 1.00 91.56 290 ASP A C 1
ATOM 2155 O O . ASP A 1 290 ? -76.489 5.765 101.596 1.00 91.56 290 ASP A O 1
ATOM 2159 N N . LEU A 1 291 ? -74.694 4.736 100.721 1.00 90.38 291 LEU A N 1
ATOM 2160 C CA . LEU A 1 291 ? -74.547 3.746 101.795 1.00 90.38 291 LEU A CA 1
ATOM 2161 C C . LEU A 1 291 ? -74.316 4.415 103.155 1.00 90.38 291 LEU A C 1
ATOM 2163 O O . LEU A 1 291 ? -75.022 4.101 104.108 1.00 90.38 291 LEU A O 1
ATOM 2167 N N . THR A 1 292 ? -73.390 5.373 103.245 1.00 88.75 292 THR A N 1
ATOM 2168 C CA . THR A 1 292 ? -73.140 6.106 104.500 1.00 88.75 292 THR A CA 1
ATOM 2169 C C . THR A 1 292 ? -74.373 6.888 104.956 1.00 88.75 292 THR A C 1
ATOM 2171 O O . THR A 1 292 ? -74.666 6.951 106.149 1.00 88.75 292 THR A O 1
ATOM 2174 N N . THR A 1 293 ? -75.158 7.422 104.016 1.00 86.06 293 THR A N 1
ATOM 2175 C CA . THR A 1 293 ? -76.444 8.065 104.310 1.00 86.06 293 THR A CA 1
ATOM 2176 C C . THR A 1 293 ? -77.462 7.060 104.854 1.00 86.06 293 THR A C 1
ATOM 2178 O O . THR A 1 293 ? -78.165 7.361 105.823 1.00 86.06 293 THR A O 1
ATOM 2181 N N . TYR A 1 294 ? -77.550 5.863 104.266 1.00 83.88 294 TYR A N 1
ATOM 2182 C CA . TYR A 1 294 ? -78.397 4.776 104.767 1.00 83.88 294 TYR A CA 1
ATOM 2183 C C . TYR A 1 294 ? -77.973 4.310 106.164 1.00 83.88 294 TYR A C 1
ATOM 2185 O O . TYR A 1 294 ? -78.830 4.185 107.038 1.00 83.88 294 TYR A O 1
ATOM 2193 N N . GLU A 1 295 ? -76.677 4.104 106.401 1.00 84.56 295 GLU A N 1
ATOM 2194 C CA . GLU A 1 295 ? -76.129 3.745 107.715 1.00 84.56 295 GLU A CA 1
ATOM 2195 C C . GLU A 1 295 ? -76.450 4.818 108.761 1.00 84.56 295 GLU A C 1
ATOM 2197 O O . GLU A 1 295 ? -76.948 4.496 109.839 1.00 84.56 295 GLU A O 1
ATOM 2202 N N . HIS A 1 296 ? -76.273 6.100 108.427 1.00 80.19 296 HIS A N 1
ATOM 2203 C CA . HIS A 1 296 ? -76.597 7.197 109.336 1.00 80.19 296 HIS A CA 1
ATOM 2204 C C . HIS A 1 296 ? -78.091 7.232 109.702 1.00 80.19 296 HIS A C 1
ATOM 2206 O O . HIS A 1 296 ? -78.441 7.407 110.872 1.00 80.19 296 HIS A O 1
ATOM 2212 N N . ARG A 1 297 ? -78.980 6.990 108.726 1.00 79.12 297 ARG A N 1
ATOM 2213 C CA . ARG A 1 297 ? -80.431 6.868 108.957 1.00 79.12 297 ARG A CA 1
ATOM 2214 C C . ARG A 1 297 ? -80.792 5.667 109.835 1.00 79.12 297 ARG A C 1
ATOM 2216 O O . ARG A 1 297 ? -81.705 5.786 110.641 1.00 79.12 297 ARG A O 1
ATOM 2223 N N . LEU A 1 298 ? -80.084 4.545 109.702 1.00 74.81 298 LEU A N 1
ATOM 2224 C CA . LEU A 1 298 ? -80.266 3.352 110.538 1.00 74.81 298 LEU A CA 1
ATOM 2225 C C . LEU A 1 298 ? -79.790 3.557 111.984 1.00 74.81 298 LEU A C 1
ATOM 2227 O O . LEU A 1 298 ? -80.366 2.972 112.889 1.00 74.81 298 LEU A O 1
ATOM 2231 N N . THR A 1 299 ? -78.771 4.389 112.216 1.00 71.69 299 THR A N 1
ATOM 2232 C CA . THR A 1 299 ? -78.263 4.694 113.570 1.00 71.69 299 THR A CA 1
ATOM 2233 C C . THR A 1 299 ? -79.060 5.756 114.341 1.00 71.69 299 THR A C 1
ATOM 2235 O O . THR A 1 299 ? -78.815 5.945 115.529 1.00 71.69 299 THR A O 1
ATOM 2238 N N . LEU A 1 300 ? -79.982 6.467 113.682 1.00 58.81 300 LEU A N 1
ATOM 2239 C CA . LEU A 1 300 ? -80.831 7.519 114.269 1.00 58.81 300 LEU A CA 1
ATOM 2240 C C . LEU A 1 300 ? -82.300 7.087 114.468 1.00 58.81 300 LEU A C 1
ATOM 2242 O O . LEU A 1 300 ? -83.116 7.912 114.885 1.00 58.81 300 LEU A O 1
ATOM 2246 N N . ALA A 1 301 ? -82.630 5.828 114.166 1.00 50.03 301 ALA A N 1
ATOM 2247 C CA . ALA A 1 301 ? -83.914 5.182 114.451 1.00 50.03 301 ALA A CA 1
ATOM 2248 C C . ALA A 1 301 ? -83.792 4.279 115.687 1.00 50.03 301 ALA A C 1
ATOM 2250 O O . ALA A 1 301 ? -84.781 4.209 116.451 1.00 50.03 301 ALA A O 1
#

Organism: NCBI:txid83891

Radius of gyration: 63.48 Å; chains: 1; bounding box: 141×45×207 Å

pLDDT: mean 83.45, std 17.25, range [36.53, 98.5]

=== Feature glossary ===
Legend for the data blocks above and below:

— What the protein is —

Sequence gives the chain of amino acids in standard one-letter code (A=alanine, C=cysteine, …, Y=tyrosine), read N→C. It is the only feature that is directly encoded by the gene; all structural features are derived from the folded form of this sequence.

The annotation block draws on four external resources. InterPro: which protein families and domains the sequence belongs to. GO: standardized terms for what the protein does, what process it participates in, and where in the cell it acts. CATH: which structural fold it has in the CATH hierarchy. Organism: the species of origin.

— Where its atoms are —

Atomic coordinates in PDBx/mmCIF format — the same representation the Protein Data Bank distributes. Each line of the _atom_site loop places one backbone atom in Cartesian space (units: ångströms, origin: arbitrary).

Six rendered views show the 3D structure from the faces of a cube — i.e. along ±x, ±y, ±z. Rendering representation is drawn randomly per protein from cartoon (secondary-structure ribbons), sticks (backbone bonds), or molecular surface; coloring is either N→C rainbow (blue at the N-terminus through red at the C-terminus) or one color per chain.

— Local backbone conformation —

DSSP 8-state secondary structure assigns each residue one of H (α-helix), G (3₁₀-helix), I (π-helix), E (extended β-strand), B (isolated β-bridge), T (hydrogen-bonded turn), S (bend), or '-' (coil). The assignment is computed from backbone hydrogen-bond geometry via the Kabsch–Sander algorithm.

P-SEA three-state annotation labels each residue as helix, strand, or coil based purely on the geometry of the Cα trace. It serves as a fallback when the full backbone (and thus DSSP) is unavailable.

φ (phi) and ψ (psi) are the two rotatable backbone dihedrals per residue: φ is the C(i-1)–N–Cα–C torsion, ψ is the N–Cα–C–N(i+1) torsion, both in degrees on (−180°, 180°]. α-helical residues cluster near (−60°, −45°); β-strand residues near (−120°, +130°). A Ramachandran plot is simply a scatter of (φ, ψ) for every residue.

— Global shape and packing —

Radius of gyration (Rg) is the root-mean-square distance of Cα atoms from their centroid — a single number for overall size and compactness. A globular domain of N residues has Rg ≈ 2.2·N^0.38 Å; an extended or disordered chain has a much larger Rg. The Cα contact count is the number of residue pairs whose Cα atoms are within 8 Å and are more than four positions apart in sequence — a standard proxy for tertiary packing density. The bounding box is the smallest axis-aligned box enclosing all Cα atoms.

Accessible surface area quantifies burial. A residue with SASA near zero is packed into the hydrophobic core; one with SASA >100 Å² sits on the surface. Computed here via the Shrake–Rupley numerical algorithm with a 1.4 Å probe.

The contact map is a binary N×N matrix image: pixel (i, j) is dark where Cα_i and Cα_j are within 8 Å and |i−j|>4. Because the |i−j|>4 filter removes local helical contacts, off-diagonal stripes parallel to the main diagonal indicate parallel β-sheets; stripes perpendicular to it indicate antiparallel β-sheets. The Ramachandran plot scatters every residue's (φ, ψ) pair against the sterically allowed regions. The PAE heatmap renders the predicted-aligned-error matrix.

— Structural neighborhood —

A 3Di character summarizes, for each residue, the relative orientation of the Cα frame of its nearest spatial neighbor. Because it encodes fold topology rather than chemistry, 3Di alignments detect remote structural similarity that sequence alignment misses.

Structural nearest neighbors (via Foldseek easy-search vs the PDB). Reported per hit: target PDB id, E-value, and alignment TM-score. A TM-score above ~0.5 is the conventional threshold for 'same fold'.

— Confidence and disorder —

For AlphaFold models, the B-factor field carries pLDDT — the model's own estimate of local accuracy on a 0–100 scale. Regions with pLDDT<50 should be treated as essentially unmodeled; they often correspond to intrinsically disordered segments.

B-factor (Debye–Waller factor) reflects atomic displacement in the crystal lattice. It is an experimental observable (units Å²), not a prediction; low values mean the atom is pinned down, high values mean it moves or is heterogeneous across the crystal.

Predicted Aligned Error (PAE) is an AlphaFold confidence matrix: entry (i, j) is the expected error in the position of residue j, in ångströms, when the prediction is superimposed on the true structure at residue i. Low PAE within a block of residues means that block is internally rigid and well-predicted; high PAE between two blocks means their relative placement is uncertain even if each block individually is confident.